Protein AF-0000000072691467 (afdb_homodimer)

Radius of gyration: 16.2 Å; Cα contacts (8 Å, |Δi|>4): 525; chains: 2; bounding box: 43×40×33 Å

Structure (mmCIF, N/CA/C/O backbone):
data_AF-0000000072691467-model_v1
#
loop_
_entity.id
_entity.type
_entity.pdbx_description
1 polymer 'Endonuclease/exonuclease/phosphatase domain-containing protein'
#
loop_
_atom_site.group_PDB
_atom_site.id
_atom_site.type_symbol
_atom_site.label_atom_id
_atom_site.label_alt_id
_atom_site.label_comp_id
_atom_site.label_asym_id
_atom_site.label_entity_id
_atom_site.label_seq_id
_atom_site.pdbx_PDB_ins_code
_atom_site.Cartn_x
_atom_site.Cartn_y
_atom_site.Cartn_z
_atom_site.occupancy
_atom_site.B_iso_or_equiv
_atom_site.auth_seq_id
_atom_site.auth_comp_id
_atom_site.auth_asym_id
_atom_site.auth_atom_id
_atom_site.pdbx_PDB_model_num
ATOM 1 N N . MET A 1 1 ? -14 0.245 -4.465 1 94.81 1 MET A N 1
ATOM 2 C CA . MET A 1 1 ? -13.242 0.826 -3.365 1 94.81 1 MET A CA 1
ATOM 3 C C . MET A 1 1 ? -11.789 1.058 -3.771 1 94.81 1 MET A C 1
ATOM 5 O O . MET A 1 1 ? -11.203 0.246 -4.488 1 94.81 1 MET A O 1
ATOM 9 N N . ILE A 1 2 ? -11.227 2.266 -3.338 1 97.06 2 ILE A N 1
ATOM 10 C CA . ILE A 1 2 ? -9.828 2.574 -3.621 1 97.06 2 ILE A CA 1
ATOM 11 C C . ILE A 1 2 ? -9.031 2.6 -2.318 1 97.06 2 ILE A C 1
ATOM 13 O O . ILE A 1 2 ? -9.43 3.258 -1.354 1 97.06 2 ILE A O 1
ATOM 17 N N . LEU A 1 3 ? -7.949 1.799 -2.293 1 98.56 3 LEU A N 1
ATOM 18 C CA . LEU A 1 3 ? -6.91 1.932 -1.279 1 98.56 3 LEU A CA 1
ATOM 19 C C . LEU A 1 3 ? -5.699 2.678 -1.835 1 98.56 3 LEU A C 1
ATOM 21 O O . LEU A 1 3 ? -5.176 2.316 -2.891 1 98.56 3 LEU A O 1
ATOM 25 N N . LEU A 1 4 ? -5.32 3.715 -1.15 1 98.62 4 LEU A N 1
ATOM 26 C CA . LEU A 1 4 ? -4.145 4.477 -1.556 1 98.62 4 LEU A CA 1
ATOM 27 C C . LEU A 1 4 ? -3.02 4.328 -0.534 1 98.62 4 LEU A C 1
ATOM 29 O O . LEU A 1 4 ? -3.242 4.5 0.667 1 98.62 4 LEU A O 1
ATOM 33 N N . SER A 1 5 ? -1.867 3.908 -0.953 1 98.44 5 SER A N 1
ATOM 34 C CA . SER A 1 5 ? -0.648 3.861 -0.151 1 98.44 5 SER A CA 1
ATOM 35 C C . SER A 1 5 ? 0.346 4.93 -0.592 1 98.44 5 SER A C 1
ATOM 37 O O . SER A 1 5 ? 0.712 5 -1.767 1 98.44 5 SER A O 1
ATOM 39 N N . TRP A 1 6 ? 0.795 5.75 0.331 1 97.19 6 TRP A N 1
ATOM 40 C CA . TRP A 1 6 ? 1.681 6.852 -0.031 1 97.19 6 TRP A CA 1
ATOM 41 C C . TRP A 1 6 ? 2.859 6.941 0.933 1 97.19 6 TRP A C 1
ATOM 43 O O . TRP A 1 6 ? 2.67 7.066 2.145 1 97.19 6 TRP A O 1
ATOM 53 N N . ASN A 1 7 ? 4.062 6.859 0.471 1 94.44 7 ASN A N 1
ATOM 54 C CA . ASN A 1 7 ? 5.227 7.312 1.226 1 94.44 7 ASN A CA 1
ATOM 55 C C . ASN A 1 7 ? 5.414 8.82 1.111 1 94.44 7 ASN A C 1
ATOM 57 O O . ASN A 1 7 ? 5.871 9.32 0.081 1 94.44 7 ASN A O 1
ATOM 61 N N . SER A 1 8 ? 5.129 9.484 2.113 1 92.5 8 SER A N 1
ATOM 62 C CA . SER A 1 8 ? 4.977 10.93 2.041 1 92.5 8 SER A CA 1
ATOM 63 C C . SER A 1 8 ? 6.305 11.641 2.291 1 92.5 8 SER A C 1
ATOM 65 O O . SER A 1 8 ? 6.461 12.812 1.958 1 92.5 8 SER A O 1
ATOM 67 N N . ARG A 1 9 ? 7.234 11 2.939 1 88.81 9 ARG A N 1
ATOM 68 C CA . ARG A 1 9 ? 8.539 11.547 3.281 1 88.81 9 ARG A CA 1
ATOM 69 C C . ARG A 1 9 ? 8.398 12.828 4.102 1 88.81 9 ARG A C 1
ATOM 71 O O . ARG A 1 9 ? 9.102 13.812 3.852 1 88.81 9 ARG A O 1
ATOM 78 N N . GLY A 1 10 ? 7.395 12.852 4.902 1 90 10 GLY A N 1
ATOM 79 C CA . GLY A 1 10 ? 7.152 13.977 5.785 1 90 10 GLY A CA 1
ATOM 80 C C . GLY A 1 10 ? 5.871 14.719 5.469 1 90 10 GLY A C 1
ATOM 81 O O . GLY A 1 10 ? 5.691 15.219 4.352 1 90 10 GLY A O 1
ATOM 82 N N . LEU A 1 11 ? 4.969 14.867 6.434 1 91.38 11 LEU A N 1
ATOM 83 C CA . LEU A 1 11 ? 3.695 15.57 6.277 1 91.38 11 LEU A CA 1
ATOM 84 C C . LEU A 1 11 ? 3.623 16.766 7.211 1 91.38 11 LEU A C 1
ATOM 86 O O . LEU A 1 11 ? 2.57 17.406 7.34 1 91.38 11 LEU A O 1
ATOM 90 N N . GLY A 1 12 ? 4.738 17.094 7.809 1 83.44 12 GLY A N 1
ATOM 91 C CA . GLY A 1 12 ? 4.73 18.125 8.82 1 83.44 12 GLY A CA 1
ATOM 92 C C . GLY A 1 12 ? 4.738 19.531 8.234 1 83.44 12 GLY A C 1
ATOM 93 O O . GLY A 1 12 ? 4.602 20.516 8.969 1 83.44 12 GLY A O 1
ATOM 94 N N . ASN A 1 13 ? 4.824 19.578 6.988 1 87.75 13 ASN A N 1
ATOM 95 C CA . ASN A 1 13 ? 4.82 20.906 6.379 1 87.75 13 ASN A CA 1
ATOM 96 C C . ASN A 1 13 ? 3.584 21.125 5.508 1 87.75 13 ASN A C 1
ATOM 98 O O . ASN A 1 13 ? 2.875 20.156 5.188 1 87.75 13 ASN A O 1
ATOM 102 N N . GLN A 1 14 ? 3.371 22.391 5.148 1 90.12 14 GLN A N 1
ATOM 103 C CA . GLN A 1 14 ? 2.164 22.766 4.418 1 90.12 14 GLN A CA 1
ATOM 104 C C . GLN A 1 14 ? 2.131 22.125 3.037 1 90.12 14 GLN A C 1
ATOM 106 O O . GLN A 1 14 ? 1.066 21.734 2.555 1 90.12 14 GLN A O 1
ATOM 111 N N . ARG A 1 15 ? 3.195 22.062 2.479 1 91.56 15 ARG A N 1
ATOM 112 C CA . ARG A 1 15 ? 3.26 21.469 1.145 1 91.56 15 ARG A CA 1
ATOM 113 C C . ARG A 1 15 ? 2.867 20 1.177 1 91.56 15 ARG A C 1
ATOM 115 O O . ARG A 1 15 ? 2.109 19.531 0.323 1 91.56 15 ARG A O 1
ATOM 122 N N . GLY A 1 16 ? 3.373 19.312 2.145 1 92.12 16 GLY A N 1
ATOM 123 C CA . GLY A 1 16 ? 3.023 17.906 2.299 1 92.12 16 GLY A CA 1
ATOM 124 C C . GLY A 1 16 ? 1.54 17.688 2.52 1 92.12 16 GLY A C 1
ATOM 125 O O . GLY A 1 16 ? 0.931 16.828 1.866 1 92.12 16 GLY A O 1
ATOM 126 N N . VAL A 1 17 ? 0.997 18.453 3.293 1 93 17 VAL A N 1
ATOM 127 C CA . VAL A 1 17 ? -0.421 18.328 3.611 1 93 17 VAL A CA 1
ATOM 128 C C . VAL A 1 17 ? -1.261 18.672 2.387 1 93 17 VAL A C 1
ATOM 130 O O . VAL A 1 17 ? -2.256 18 2.096 1 93 17 VAL A O 1
ATOM 133 N N . ARG A 1 18 ? -0.888 19.703 1.75 1 94.69 18 ARG A N 1
ATOM 134 C CA . ARG A 1 18 ? -1.614 20.109 0.549 1 94.69 18 ARG A CA 1
ATOM 135 C C . ARG A 1 18 ? -1.558 19.016 -0.515 1 94.69 18 ARG A C 1
ATOM 137 O O . ARG A 1 18 ? -2.57 18.703 -1.145 1 94.69 18 ARG A O 1
ATOM 144 N N . SER A 1 19 ? -0.39 18.484 -0.711 1 95 19 SER A N 1
ATOM 145 C CA . SER A 1 19 ? -0.232 17.391 -1.673 1 95 19 SER A CA 1
ATOM 146 C C . SER A 1 19 ? -1.118 16.203 -1.314 1 95 19 SER A C 1
ATOM 148 O O . SER A 1 19 ? -1.762 15.617 -2.188 1 95 19 SER A O 1
ATOM 150 N N . LEU A 1 20 ? -1.123 15.922 -0.102 1 96.31 20 LEU A N 1
ATOM 151 C CA . LEU A 1 20 ? -1.962 14.828 0.372 1 96.31 20 LEU A CA 1
ATOM 152 C C . LEU A 1 20 ? -3.438 15.141 0.144 1 96.31 20 LEU A C 1
ATOM 154 O O . LEU A 1 20 ? -4.188 14.281 -0.338 1 96.31 20 LEU A O 1
ATOM 158 N N . SER A 1 21 ? -3.803 16.281 0.463 1 96.88 21 SER A N 1
ATOM 159 C CA . SER A 1 21 ? -5.188 16.703 0.266 1 96.88 21 SER A CA 1
ATOM 160 C C . SER A 1 21 ? -5.594 16.594 -1.201 1 96.88 21 SER A C 1
ATOM 162 O O . SER A 1 21 ? -6.688 16.125 -1.518 1 96.88 21 SER A O 1
ATOM 164 N N . ASP A 1 22 ? -4.715 17.047 -2.043 1 96.56 22 ASP A N 1
ATOM 165 C CA . ASP A 1 22 ? -4.977 16.969 -3.479 1 96.56 22 ASP A CA 1
ATOM 166 C C . ASP A 1 22 ? -5.125 15.523 -3.938 1 96.56 22 ASP A C 1
ATOM 168 O O . ASP A 1 22 ? -6.031 15.203 -4.711 1 96.56 22 ASP A O 1
ATOM 172 N N . LEU A 1 23 ? -4.301 14.688 -3.453 1 95.31 23 LEU A N 1
ATOM 173 C CA . LEU A 1 23 ? -4.344 13.273 -3.809 1 95.31 23 LEU A CA 1
ATOM 174 C C . LEU A 1 23 ? -5.66 12.641 -3.359 1 95.31 23 LEU A C 1
ATOM 176 O O . LEU A 1 23 ? -6.285 11.898 -4.117 1 95.31 23 LEU A O 1
ATOM 180 N N . VAL A 1 24 ? -6.055 12.914 -2.18 1 97.31 24 VAL A N 1
ATOM 181 C CA . VAL A 1 24 ? -7.281 12.359 -1.622 1 97.31 24 VAL A CA 1
ATOM 182 C C . VAL A 1 24 ? -8.484 12.867 -2.414 1 97.31 24 VAL A C 1
ATOM 184 O O . VAL A 1 24 ? -9.406 12.109 -2.707 1 97.31 24 VAL A O 1
ATOM 187 N N . ARG A 1 25 ? -8.43 14.125 -2.699 1 96.81 25 ARG A N 1
ATOM 188 C CA . ARG A 1 25 ? -9.516 14.711 -3.479 1 96.81 25 ARG A CA 1
ATOM 189 C C . ARG A 1 25 ? -9.602 14.078 -4.863 1 96.81 25 ARG A C 1
ATOM 191 O O . ARG A 1 25 ? -10.688 13.781 -5.355 1 96.81 25 ARG A O 1
ATOM 198 N N . GLU A 1 26 ? -8.484 13.891 -5.473 1 95.25 26 GLU A N 1
ATOM 199 C CA . GLU A 1 26 ? -8.406 13.398 -6.848 1 95.25 26 GLU A CA 1
ATOM 200 C C . GLU A 1 26 ? -8.789 11.922 -6.926 1 95.25 26 GLU A C 1
ATOM 202 O O . GLU A 1 26 ? -9.547 11.523 -7.812 1 95.25 26 GLU A O 1
ATOM 207 N N . GLU A 1 27 ? -8.336 11.133 -6.023 1 95.5 27 GLU A N 1
ATOM 208 C CA . GLU A 1 27 ? -8.5 9.68 -6.133 1 95.5 27 GLU A CA 1
ATOM 209 C C . GLU A 1 27 ? -9.703 9.203 -5.332 1 95.5 27 GLU A C 1
ATOM 211 O O . GLU A 1 27 ? -10.281 8.156 -5.637 1 95.5 27 GLU A O 1
ATOM 216 N N . GLY A 1 28 ? -10.047 9.883 -4.25 1 96.88 28 GLY A N 1
ATOM 217 C CA . GLY A 1 28 ? -11.188 9.539 -3.418 1 96.88 28 GLY A CA 1
ATOM 218 C C . GLY A 1 28 ? -11.031 8.211 -2.707 1 96.88 28 GLY A C 1
ATOM 219 O O . GLY A 1 28 ? -11.938 7.379 -2.727 1 96.88 28 GLY A O 1
ATOM 220 N N . PRO A 1 29 ? -9.875 7.969 -2.105 1 98.44 29 PRO A N 1
ATOM 221 C CA . PRO A 1 29 ? -9.68 6.672 -1.452 1 98.44 29 PRO A CA 1
ATOM 222 C C . PRO A 1 29 ? -10.516 6.523 -0.182 1 98.44 29 PRO A C 1
ATOM 224 O O . PRO A 1 29 ? -10.617 7.465 0.607 1 98.44 29 PRO A O 1
ATOM 227 N N . LYS A 1 30 ? -11.078 5.348 -0.02 1 98.19 30 LYS A N 1
ATOM 228 C CA . LYS A 1 30 ? -11.789 5.059 1.224 1 98.19 30 LYS A CA 1
ATOM 229 C C . LYS A 1 30 ? -10.82 4.637 2.324 1 98.19 30 LYS A C 1
ATOM 231 O O . LYS A 1 30 ? -11.133 4.734 3.51 1 98.19 30 LYS A O 1
ATOM 236 N N . VAL A 1 31 ? -9.68 4.082 1.93 1 98.69 31 VAL A N 1
ATOM 237 C CA . VAL A 1 31 ? -8.617 3.672 2.844 1 98.69 31 VAL A CA 1
ATOM 238 C C . VAL A 1 31 ? -7.297 4.309 2.422 1 98.69 31 VAL A C 1
ATOM 240 O O . VAL A 1 31 ? -6.918 4.246 1.249 1 98.69 31 VAL A O 1
ATOM 243 N N . LEU A 1 32 ? -6.664 4.945 3.385 1 98.69 32 LEU A N 1
ATOM 244 C CA . LEU A 1 32 ? -5.41 5.648 3.141 1 98.69 32 LEU A CA 1
ATOM 245 C C . LEU A 1 32 ? -4.312 5.145 4.07 1 98.69 32 LEU A C 1
ATOM 247 O O . LEU A 1 32 ? -4.441 5.23 5.293 1 98.69 32 LEU A O 1
ATOM 251 N N . PHE A 1 33 ? -3.242 4.625 3.48 1 98.69 33 PHE A N 1
ATOM 252 C CA . PHE A 1 33 ? -2.068 4.203 4.238 1 98.69 33 PHE A CA 1
ATOM 253 C C . PHE A 1 33 ? -0.895 5.145 3.982 1 98.69 33 PHE A C 1
ATOM 255 O O . PHE A 1 33 ? -0.501 5.355 2.834 1 98.69 33 PHE A O 1
ATOM 262 N N . LEU A 1 34 ? -0.373 5.676 5.051 1 97.5 34 LEU A N 1
ATOM 263 C CA . LEU A 1 34 ? 0.714 6.645 4.949 1 97.5 34 LEU A CA 1
ATOM 264 C C . LEU A 1 34 ? 1.977 6.117 5.621 1 97.5 34 LEU A C 1
ATOM 266 O O . LEU A 1 34 ? 1.904 5.5 6.688 1 97.5 34 LEU A O 1
ATOM 270 N N . GLN A 1 35 ? 3.064 6.336 4.996 1 95.69 35 GLN A N 1
ATOM 271 C CA . GLN A 1 35 ? 4.379 6.039 5.551 1 95.69 35 GLN A CA 1
ATOM 272 C C . GLN A 1 35 ? 5.23 7.301 5.656 1 95.69 35 GLN A C 1
ATOM 274 O O . GLN A 1 35 ? 5.051 8.242 4.887 1 95.69 35 GLN A O 1
ATOM 279 N N . GLU A 1 36 ? 6.164 7.309 6.617 1 93.69 36 GLU A N 1
ATOM 280 C CA . GLU A 1 36 ? 7.086 8.406 6.879 1 93.69 36 GLU A CA 1
ATOM 281 C C . GLU A 1 36 ? 6.336 9.727 7.062 1 93.69 36 GLU A C 1
ATOM 283 O O . GLU A 1 36 ? 6.672 10.734 6.441 1 93.69 36 GLU A O 1
ATOM 288 N N . THR A 1 37 ? 5.355 9.664 7.863 1 94.88 37 THR A N 1
ATOM 289 C CA . THR A 1 37 ? 4.586 10.875 8.125 1 94.88 37 THR A CA 1
ATOM 290 C C . THR A 1 37 ? 5.426 11.906 8.875 1 94.88 37 THR A C 1
ATOM 292 O O . THR A 1 37 ? 5.277 13.109 8.656 1 94.88 37 THR A O 1
ATOM 295 N N . ARG A 1 38 ? 6.312 11.406 9.82 1 92.5 38 ARG A N 1
ATOM 296 C CA . ARG A 1 38 ? 7.168 12.219 10.68 1 92.5 38 ARG A CA 1
ATOM 297 C C . ARG A 1 38 ? 6.332 13.133 11.57 1 92.5 38 ARG A C 1
ATOM 299 O O . ARG A 1 38 ? 6.68 14.305 11.766 1 92.5 38 ARG A O 1
ATOM 306 N N . LEU A 1 39 ? 5.199 12.555 11.93 1 92.5 39 LEU A N 1
ATOM 307 C CA . LEU A 1 39 ? 4.266 13.281 12.781 1 92.5 39 LEU A CA 1
ATOM 308 C C . LEU A 1 39 ? 3.949 12.492 14.047 1 92.5 39 LEU A C 1
ATOM 310 O O . LEU A 1 39 ? 4.004 11.266 14.039 1 92.5 39 LEU A O 1
ATOM 314 N N . GLN A 1 40 ? 3.594 13.25 15.023 1 91.75 40 GLN A N 1
ATOM 315 C CA . GLN A 1 40 ? 3.029 12.633 16.219 1 91.75 40 GLN A CA 1
ATOM 316 C C . GLN A 1 40 ? 1.546 12.328 16.031 1 91.75 40 GLN A C 1
ATOM 318 O O . GLN A 1 40 ? 0.909 12.852 15.117 1 91.75 40 GLN A O 1
ATOM 323 N N . VAL A 1 41 ? 1.061 11.445 16.938 1 92.44 41 VAL A N 1
ATOM 324 C CA . VAL A 1 41 ? -0.305 10.945 16.828 1 92.44 41 VAL A CA 1
ATOM 325 C C . VAL A 1 41 ? -1.287 12.109 16.828 1 92.44 41 VAL A C 1
ATOM 327 O O . VAL A 1 41 ? -2.217 12.148 16.016 1 92.44 41 VAL A O 1
ATOM 330 N N . LYS A 1 42 ? -1.044 13.109 17.672 1 93.25 42 LYS A N 1
ATOM 331 C CA . LYS A 1 42 ? -1.952 14.242 17.781 1 93.25 42 LYS A CA 1
ATOM 332 C C . LYS A 1 42 ? -2.033 15.016 16.469 1 93.25 42 LYS A C 1
ATOM 334 O O . LYS A 1 42 ? -3.111 15.461 16.062 1 93.25 42 LYS A O 1
ATOM 339 N N . GLU A 1 43 ? -0.932 15.203 15.797 1 93.69 43 GLU A N 1
ATOM 340 C CA . GLU A 1 43 ? -0.896 15.898 14.516 1 93.69 43 GLU A CA 1
ATOM 341 C C . GLU A 1 43 ? -1.608 15.102 13.43 1 93.69 43 GLU A C 1
ATOM 343 O O . GLU A 1 43 ? -2.279 15.672 12.562 1 93.69 43 GLU A O 1
ATOM 348 N N . MET A 1 44 ? -1.504 13.797 13.492 1 95.44 44 MET A N 1
ATOM 349 C CA . MET A 1 44 ? -2.166 12.945 12.5 1 95.44 44 MET A CA 1
ATOM 350 C C . MET A 1 44 ? -3.684 13.023 12.648 1 95.44 44 MET A C 1
ATOM 352 O O . MET A 1 44 ? -4.41 12.961 11.656 1 95.44 44 MET A O 1
ATOM 356 N N . GLU A 1 45 ? -4.141 13.234 13.844 1 96.06 45 GLU A N 1
ATOM 357 C CA . GLU A 1 45 ? -5.574 13.391 14.086 1 96.06 45 GLU A CA 1
ATOM 358 C C . GLU A 1 45 ? -6.117 14.633 13.391 1 96.06 45 GLU A C 1
ATOM 360 O O . GLU A 1 45 ? -7.215 14.609 12.828 1 96.06 45 GLU A O 1
ATOM 365 N N . LYS A 1 46 ? -5.34 15.617 13.445 1 96 46 LYS A N 1
ATOM 366 C CA . LYS A 1 46 ? -5.742 16.844 12.758 1 96 46 LYS A CA 1
ATOM 367 C C . LYS A 1 46 ? -5.832 16.625 11.25 1 96 46 LYS A C 1
ATOM 369 O O . LYS A 1 46 ? -6.762 17.109 10.602 1 96 46 LYS A O 1
ATOM 374 N N . ILE A 1 47 ? -4.895 15.93 10.75 1 96.06 47 ILE A N 1
ATOM 375 C CA . ILE A 1 47 ? -4.863 15.641 9.32 1 96.06 47 ILE A CA 1
ATOM 376 C C . ILE A 1 47 ? -6.062 14.773 8.938 1 96.06 47 ILE A C 1
ATOM 378 O O . ILE A 1 47 ? -6.691 15 7.902 1 96.06 47 ILE A O 1
ATOM 382 N N . LYS A 1 48 ? -6.379 13.773 9.75 1 97.44 48 LYS A N 1
ATOM 383 C CA . LYS A 1 48 ? -7.555 12.93 9.539 1 97.44 48 LYS A CA 1
ATOM 384 C C . LYS A 1 48 ? -8.812 13.773 9.336 1 97.44 48 LYS A C 1
ATOM 386 O O . LYS A 1 48 ? -9.562 13.57 8.383 1 97.44 48 LYS A O 1
ATOM 391 N N . TYR A 1 49 ? -8.984 14.734 10.242 1 97.06 49 TYR A N 1
ATOM 392 C CA . TYR A 1 49 ? -10.164 15.602 10.18 1 97.06 49 TYR A CA 1
ATOM 393 C C . TYR A 1 49 ? -10.148 16.453 8.914 1 97.06 49 TYR A C 1
ATOM 395 O O . TYR A 1 49 ? -11.164 16.578 8.227 1 97.06 49 TYR A O 1
ATOM 403 N N . LYS A 1 50 ? -9.039 17 8.648 1 96.12 50 LYS A N 1
ATOM 404 C CA . LYS A 1 50 ? -8.898 17.844 7.473 1 96.12 50 LYS A CA 1
ATOM 405 C C . LYS A 1 50 ? -9.227 17.078 6.195 1 96.12 50 LYS A C 1
ATOM 407 O O . LYS A 1 50 ? -9.805 17.625 5.262 1 96.12 50 LYS A O 1
ATOM 412 N N . LEU A 1 51 ? -8.883 15.828 6.145 1 97.31 51 LEU A N 1
ATOM 413 C CA . LEU A 1 51 ? -9.047 15.008 4.945 1 97.31 51 LEU A CA 1
ATOM 414 C C . LEU A 1 51 ? -10.445 14.398 4.887 1 97.31 51 LEU A C 1
ATOM 416 O O . LEU A 1 51 ? -10.844 13.844 3.861 1 97.31 51 LEU A O 1
ATOM 420 N N . GLY A 1 52 ? -11.156 14.414 6.02 1 97.5 52 GLY A N 1
ATOM 421 C CA . GLY A 1 52 ? -12.531 13.938 6.043 1 97.5 52 GLY A CA 1
ATOM 422 C C . GLY A 1 52 ? -12.648 12.445 6.305 1 97.5 52 GLY A C 1
ATOM 423 O O . GLY A 1 52 ? -13.609 11.812 5.879 1 97.5 52 GLY A O 1
ATOM 424 N N . TYR A 1 53 ? -11.633 11.891 6.883 1 98.62 53 TYR A N 1
ATOM 425 C CA . TYR A 1 53 ? -11.727 10.492 7.285 1 98.62 53 TYR A CA 1
ATOM 426 C C . TYR A 1 53 ? -12.344 10.359 8.672 1 98.62 53 TYR A C 1
ATOM 428 O O . TYR A 1 53 ? -12.234 11.273 9.492 1 98.62 53 TYR A O 1
ATOM 436 N N . ASP A 1 54 ? -12.93 9.227 8.922 1 98.56 54 ASP A N 1
ATOM 437 C CA . ASP A 1 54 ? -13.641 8.992 10.172 1 98.56 54 ASP A CA 1
ATOM 438 C C . ASP A 1 54 ? -12.75 8.312 11.203 1 98.56 54 ASP A C 1
ATOM 440 O O . ASP A 1 54 ? -12.898 8.531 12.406 1 98.56 54 ASP A O 1
ATOM 444 N N . ASN A 1 55 ? -11.859 7.477 10.734 1 98.5 55 ASN A N 1
ATOM 445 C CA . ASN A 1 55 ? -11.023 6.664 11.609 1 98.5 55 ASN A CA 1
ATOM 446 C C . ASN A 1 55 ? -9.547 6.766 11.234 1 98.5 55 ASN A C 1
ATOM 448 O O . ASN A 1 55 ? -9.219 7.059 10.086 1 98.5 55 ASN A O 1
ATOM 452 N N . CYS A 1 56 ? -8.719 6.512 12.281 1 98.19 56 CYS A N 1
ATOM 453 C CA . CYS A 1 56 ? -7.277 6.59 12.047 1 98.19 56 CYS A CA 1
ATOM 454 C C . CYS A 1 56 ? -6.516 5.797 13.102 1 98.19 56 CYS A C 1
ATOM 456 O O . CYS A 1 56 ? -6.848 5.852 14.289 1 98.19 56 CYS A O 1
ATOM 458 N N . LEU A 1 57 ? -5.617 4.988 12.648 1 98.12 57 LEU A N 1
ATOM 459 C CA . LEU A 1 57 ? -4.523 4.496 13.484 1 98.12 57 LEU A CA 1
ATOM 460 C C . LEU A 1 57 ? -3.205 5.156 13.094 1 98.12 57 LEU A C 1
ATOM 462 O O . LEU A 1 57 ? -2.785 5.074 11.938 1 98.12 57 LEU A O 1
ATOM 466 N N . ALA A 1 58 ? -2.615 5.828 14.023 1 96.38 58 ALA A N 1
ATOM 467 C CA . ALA A 1 58 ? -1.31 6.438 13.789 1 96.38 58 ALA A CA 1
ATOM 468 C C . ALA A 1 58 ? -0.248 5.824 14.695 1 96.38 58 ALA A C 1
ATOM 470 O O . ALA A 1 58 ? -0.485 5.617 15.891 1 96.38 58 ALA A O 1
ATOM 471 N N . VAL A 1 59 ? 0.839 5.488 14.094 1 94.06 59 VAL A N 1
ATOM 472 C CA . VAL A 1 59 ? 2.014 5.035 14.828 1 94.06 59 VAL A CA 1
ATOM 473 C C . VAL A 1 59 ? 3.127 6.074 14.719 1 94.06 59 VAL A C 1
ATOM 475 O O . VAL A 1 59 ? 3.604 6.367 13.625 1 94.06 59 VAL A O 1
ATOM 478 N N . SER A 1 60 ? 3.539 6.543 15.867 1 88.19 60 SER A N 1
ATOM 479 C CA . SER A 1 60 ? 4.379 7.734 15.922 1 88.19 60 SER A CA 1
ATOM 480 C C . SER A 1 60 ? 5.781 7.449 15.406 1 88.19 60 SER A C 1
ATOM 482 O O . SER A 1 60 ? 6.285 6.332 15.547 1 88.19 60 SER A O 1
ATOM 484 N N . SER A 1 61 ? 6.234 8.492 14.812 1 78.88 61 SER A N 1
ATOM 485 C CA . SER A 1 61 ? 7.637 8.484 14.414 1 78.88 61 SER A CA 1
ATOM 486 C C . SER A 1 61 ? 8.555 8.523 15.625 1 78.88 61 SER A C 1
ATOM 488 O O . SER A 1 61 ? 8.141 8.93 16.719 1 78.88 61 SER A O 1
ATOM 490 N N . GLU A 1 62 ? 9.617 7.773 15.445 1 77.19 62 GLU A N 1
ATOM 491 C CA . GLU A 1 62 ? 10.68 7.992 16.422 1 77.19 62 GLU A CA 1
ATOM 492 C C . GLU A 1 62 ? 11.641 9.086 15.961 1 77.19 62 GLU A C 1
ATOM 494 O O . GLU A 1 62 ? 12.398 8.891 15.008 1 77.19 62 GLU A O 1
ATOM 499 N N . GLY A 1 63 ? 11.602 10.141 16.672 1 69.38 63 GLY A N 1
ATOM 500 C CA . GLY A 1 63 ? 12.398 11.266 16.219 1 69.38 63 GLY A CA 1
ATOM 501 C C . GLY A 1 63 ? 11.953 11.82 14.875 1 69.38 63 GLY A C 1
ATOM 502 O O . GLY A 1 63 ? 10.781 12.156 14.695 1 69.38 63 GLY A O 1
ATOM 503 N N . ARG A 1 64 ? 12.906 11.969 13.953 1 64.12 64 ARG A N 1
ATOM 504 C CA . ARG A 1 64 ? 12.602 12.547 12.648 1 64.12 64 ARG A CA 1
ATOM 505 C C . ARG A 1 64 ? 12.398 11.453 11.602 1 64.12 64 ARG A C 1
ATOM 507 O O . ARG A 1 64 ? 12.391 11.734 10.398 1 64.12 64 ARG A O 1
ATOM 514 N N . SER A 1 65 ? 12.266 10.305 12.195 1 72.75 65 SER A N 1
ATOM 515 C CA . SER A 1 65 ? 12.211 9.219 11.219 1 72.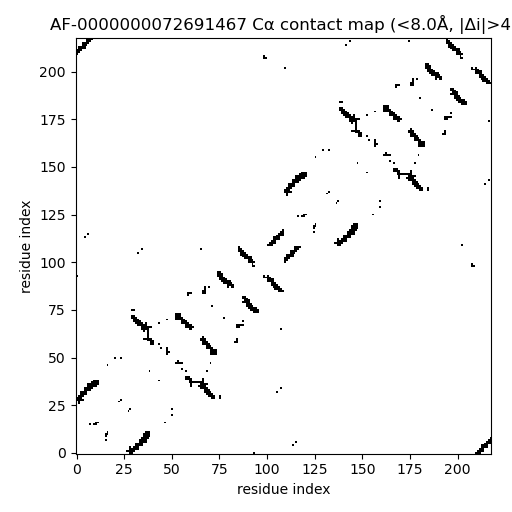75 65 SER A CA 1
ATOM 516 C C . SER A 1 65 ? 10.969 8.359 11.422 1 72.75 65 SER A C 1
ATOM 518 O O . SER A 1 65 ? 10.477 8.219 12.547 1 72.75 65 SER A O 1
ATOM 520 N N . GLY A 1 66 ? 10.289 8.078 10.336 1 82.56 66 GLY A N 1
ATOM 521 C CA . GLY A 1 66 ? 9.273 7.043 10.375 1 82.56 66 GLY A CA 1
ATOM 522 C C . GLY A 1 66 ? 7.863 7.59 10.508 1 82.56 66 GLY A C 1
ATOM 523 O O . GLY A 1 66 ? 7.531 8.617 9.906 1 82.56 66 GLY A O 1
ATOM 524 N N . GLY A 1 67 ? 7 6.836 11.133 1 93.69 67 GLY A N 1
ATOM 525 C CA . GLY A 1 67 ? 5.594 7.156 11.297 1 93.69 67 GLY A CA 1
ATOM 526 C C . GLY A 1 67 ? 4.699 6.488 10.273 1 93.69 67 GLY A C 1
ATOM 527 O O . GLY A 1 67 ? 4.965 6.559 9.07 1 93.69 67 GLY A O 1
ATOM 528 N N . LEU A 1 68 ? 3.666 5.785 10.742 1 96.69 68 LEU A N 1
ATOM 529 C CA . LEU A 1 68 ? 2.666 5.133 9.906 1 96.69 68 LEU A CA 1
ATOM 530 C C . LEU A 1 68 ? 1.259 5.582 10.289 1 96.69 68 LEU A C 1
ATOM 532 O O . LEU A 1 68 ? 1.006 5.926 11.445 1 96.69 68 LEU A O 1
ATOM 536 N N . ALA A 1 69 ? 0.488 5.586 9.32 1 97.88 69 ALA A N 1
ATOM 537 C CA . ALA A 1 69 ? -0.913 5.848 9.641 1 97.88 69 ALA A CA 1
ATOM 538 C C . ALA A 1 69 ? -1.842 5.133 8.664 1 97.88 69 ALA A C 1
ATOM 540 O O . ALA A 1 69 ? -1.522 4.996 7.48 1 97.88 69 ALA A O 1
ATOM 541 N N . LEU A 1 70 ? -2.91 4.648 9.156 1 98.69 70 LEU A N 1
ATOM 542 C CA . LEU A 1 70 ? -4.012 4.09 8.375 1 98.69 70 LEU A CA 1
ATOM 543 C C . LEU A 1 70 ? -5.312 4.824 8.672 1 98.69 70 LEU A C 1
ATOM 545 O O . LEU A 1 70 ? -5.762 4.871 9.82 1 98.69 70 LEU A O 1
ATOM 549 N N . LEU A 1 71 ? -5.859 5.477 7.68 1 98.75 71 LEU A N 1
ATOM 550 C CA . LEU A 1 71 ? -7.121 6.203 7.797 1 98.75 71 LEU A CA 1
ATOM 551 C C . LEU A 1 71 ? -8.211 5.547 6.953 1 98.75 71 LEU A C 1
ATOM 553 O O . LEU A 1 71 ? -7.945 5.09 5.84 1 98.75 71 LEU A O 1
ATOM 557 N N . TRP A 1 72 ? -9.469 5.574 7.465 1 98.75 72 TRP A N 1
ATOM 558 C CA . TRP A 1 72 ? -10.531 4.969 6.664 1 98.75 72 TRP A CA 1
ATOM 559 C C . TRP A 1 72 ? -11.883 5.598 6.988 1 98.75 72 TRP A C 1
ATOM 561 O O . TRP A 1 72 ? -12.062 6.188 8.062 1 98.75 72 TRP A O 1
ATOM 571 N N . ARG A 1 73 ? -12.734 5.445 6.062 1 97.94 73 ARG A N 1
ATOM 572 C CA . ARG A 1 73 ? -14.086 5.984 6.184 1 97.94 73 ARG A CA 1
A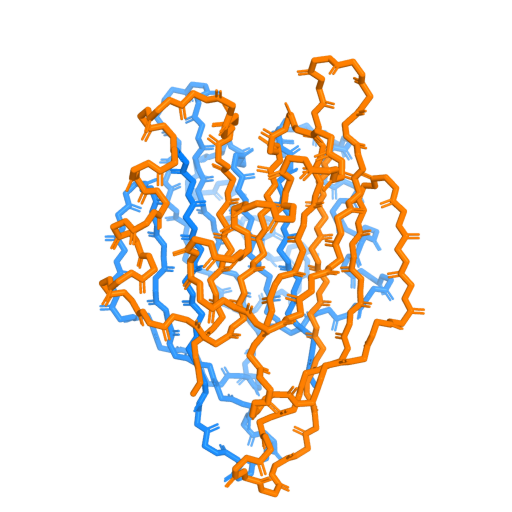TOM 573 C C . ARG A 1 73 ? -15.016 4.988 6.863 1 97.94 73 ARG A C 1
ATOM 575 O O . ARG A 1 73 ? -14.734 3.789 6.895 1 97.94 73 ARG A O 1
ATOM 582 N N . ASN A 1 74 ? -16.156 5.418 7.289 1 97.19 74 ASN A N 1
ATOM 583 C CA . ASN A 1 74 ? -17.078 4.613 8.086 1 97.19 74 ASN A CA 1
ATOM 584 C C . ASN A 1 74 ? -17.75 3.531 7.242 1 97.19 74 ASN A C 1
ATOM 586 O O . ASN A 1 74 ? -18.281 2.559 7.781 1 97.19 74 ASN A O 1
ATOM 590 N N . ASP A 1 75 ? -17.766 3.771 5.988 1 96.88 75 ASP A N 1
ATOM 591 C CA . ASP A 1 75 ? -18.406 2.76 5.156 1 96.88 75 ASP A CA 1
ATOM 592 C C . ASP A 1 75 ? -17.422 1.648 4.785 1 96.88 75 ASP A C 1
ATOM 594 O O . ASP A 1 75 ? -17.688 0.861 3.873 1 96.88 75 ASP A O 1
ATOM 598 N N . VAL A 1 76 ? -16.344 1.626 5.418 1 97.75 76 VAL A N 1
ATOM 599 C CA . VAL A 1 76 ? -15.383 0.528 5.34 1 97.75 76 VAL A CA 1
ATOM 600 C C . VAL A 1 76 ? -15.25 -0.141 6.707 1 97.75 76 VAL A C 1
ATOM 602 O O . VAL A 1 76 ? -14.93 0.519 7.699 1 97.75 76 VAL A O 1
ATOM 605 N N . ASN A 1 77 ? -15.609 -1.412 6.762 1 97.75 77 ASN A N 1
ATOM 606 C CA . ASN A 1 77 ? -15.281 -2.184 7.957 1 97.75 77 ASN A CA 1
ATOM 607 C C . ASN A 1 77 ? -13.812 -2.59 7.98 1 97.75 77 ASN A C 1
ATOM 609 O O . ASN A 1 77 ? -13.398 -3.492 7.246 1 97.75 77 ASN A O 1
ATOM 613 N N . LEU A 1 78 ? -13.031 -1.863 8.742 1 98.44 78 LEU A N 1
ATOM 614 C CA . LEU A 1 78 ? -11.594 -2.102 8.852 1 98.44 78 LEU A CA 1
ATOM 615 C C . LEU A 1 78 ? -11.219 -2.523 10.273 1 98.44 78 LEU A C 1
ATOM 617 O O . LEU A 1 78 ? -11.555 -1.83 11.234 1 98.44 78 LEU A O 1
ATOM 621 N N . ASP A 1 79 ? -10.617 -3.68 10.383 1 98.25 79 ASP A N 1
ATOM 622 C CA . ASP A 1 79 ? -10.203 -4.227 11.672 1 98.25 79 ASP A CA 1
ATOM 623 C C . ASP A 1 79 ? -8.68 -4.383 11.734 1 98.25 79 ASP A C 1
ATOM 625 O O . ASP A 1 79 ? -8.094 -5.152 10.969 1 98.25 79 ASP A O 1
ATOM 629 N N . ILE A 1 80 ? -8.141 -3.59 12.656 1 98.5 80 ILE A N 1
ATOM 630 C CA . ILE A 1 80 ? -6.703 -3.711 12.875 1 98.5 80 ILE A CA 1
ATOM 631 C C . ILE A 1 80 ? -6.398 -5.043 13.547 1 98.5 80 ILE A C 1
ATOM 633 O O . ILE A 1 80 ? -6.875 -5.312 14.656 1 98.5 80 ILE A O 1
ATOM 637 N N . LYS A 1 81 ? -5.605 -5.836 12.914 1 98.38 81 LYS A N 1
ATOM 638 C CA . LYS A 1 81 ? -5.266 -7.129 13.5 1 98.38 81 LYS A CA 1
ATOM 639 C C . LYS A 1 81 ? -4.035 -7.023 14.398 1 98.38 81 LYS A C 1
ATOM 641 O O . LYS A 1 81 ? -4.035 -7.508 15.531 1 98.38 81 LYS A O 1
ATOM 646 N N . HIS A 1 82 ? -2.941 -6.418 13.906 1 97.69 82 HIS A N 1
ATOM 647 C CA . HIS A 1 82 ? -1.736 -6.113 14.672 1 97.69 82 HIS A CA 1
ATOM 648 C C . HIS A 1 82 ? -0.929 -5.004 14 1 97.69 82 HIS A C 1
ATOM 650 O O . HIS A 1 82 ? -1.071 -4.762 12.805 1 97.69 82 HIS A O 1
ATOM 656 N N . TYR A 1 83 ? -0.136 -4.32 14.898 1 97.19 83 TYR A N 1
ATOM 657 C CA . TYR A 1 83 ? 0.718 -3.26 14.383 1 97.19 83 TYR A CA 1
ATOM 658 C C . TYR A 1 83 ? 1.956 -3.08 15.25 1 97.19 83 TYR A C 1
ATOM 660 O O . TYR A 1 83 ? 2.006 -3.572 16.375 1 97.19 83 TYR A O 1
ATOM 668 N N . SER A 1 84 ? 2.932 -2.504 14.664 1 95 84 SER A N 1
ATOM 669 C CA . SER A 1 84 ? 4.168 -2.082 15.32 1 95 84 SER A CA 1
ATOM 670 C C . SER A 1 84 ? 4.664 -0.754 14.758 1 95 84 SER A C 1
ATOM 672 O O . SER A 1 84 ? 3.959 -0.096 13.984 1 95 84 SER A O 1
ATOM 674 N N . LYS A 1 85 ? 5.84 -0.416 15.172 1 92.5 85 LYS A N 1
ATOM 675 C CA . LYS A 1 85 ? 6.43 0.822 14.664 1 92.5 85 LYS A CA 1
ATOM 676 C C . LYS A 1 85 ? 6.699 0.733 13.164 1 92.5 85 LYS A C 1
ATOM 678 O O . LYS A 1 85 ? 6.785 1.757 12.484 1 92.5 85 LYS A O 1
ATOM 683 N N . ASN A 1 86 ? 6.707 -0.508 12.641 1 93.56 86 ASN A N 1
ATOM 684 C CA . ASN A 1 86 ? 7.156 -0.64 11.266 1 93.56 86 ASN A CA 1
ATOM 685 C C . ASN A 1 86 ? 6.086 -1.278 10.383 1 93.56 86 ASN A C 1
ATOM 687 O O . ASN A 1 86 ? 6.332 -1.566 9.211 1 93.56 86 ASN A O 1
ATOM 691 N N . HIS A 1 87 ? 4.898 -1.571 10.992 1 95.88 87 HIS A N 1
ATOM 692 C CA . HIS A 1 87 ? 3.916 -2.184 10.109 1 95.88 87 HIS A CA 1
ATOM 693 C C . HIS A 1 87 ? 2.504 -2.035 10.664 1 95.88 87 HIS A C 1
ATOM 695 O O . HIS A 1 87 ? 2.324 -1.819 11.867 1 95.88 87 HIS A O 1
ATOM 701 N N . ILE A 1 88 ? 1.549 -2.141 9.812 1 97.88 88 ILE A N 1
ATOM 702 C CA . ILE A 1 88 ? 0.132 -2.254 10.141 1 97.88 88 ILE A CA 1
ATOM 703 C C . ILE A 1 88 ? -0.501 -3.369 9.312 1 97.88 88 ILE A C 1
ATOM 705 O O . ILE A 1 88 ? -0.284 -3.451 8.094 1 97.88 88 ILE A O 1
ATOM 709 N N . HIS A 1 89 ? -1.209 -4.293 9.961 1 98.56 89 HIS A N 1
ATOM 710 C CA . HIS A 1 89 ? -1.968 -5.371 9.336 1 98.56 89 HIS A CA 1
ATOM 711 C C . HIS A 1 89 ? -3.449 -5.273 9.688 1 98.56 89 HIS A C 1
ATOM 713 O O . HIS A 1 89 ? -3.814 -5.195 10.859 1 98.56 89 HIS A O 1
ATOM 719 N N . ALA A 1 90 ? -4.254 -5.23 8.648 1 98.69 90 ALA A N 1
ATOM 720 C CA . ALA A 1 90 ? -5.68 -5.023 8.898 1 98.69 90 ALA A CA 1
ATOM 721 C C . ALA A 1 90 ? -6.527 -5.816 7.91 1 98.69 90 ALA A C 1
ATOM 723 O O . ALA A 1 90 ? -6.098 -6.082 6.785 1 98.69 90 ALA A O 1
ATOM 724 N N . SER A 1 91 ? -7.699 -6.18 8.305 1 98.38 91 SER A N 1
ATOM 725 C CA . SER A 1 91 ? -8.734 -6.664 7.395 1 98.38 91 SER A CA 1
ATOM 726 C C . SER A 1 91 ? -9.617 -5.527 6.906 1 98.38 91 SER A C 1
ATOM 728 O O . SER A 1 91 ? -9.945 -4.613 7.668 1 98.38 91 SER A O 1
ATOM 730 N N . ILE A 1 92 ? -10.008 -5.566 5.656 1 97.88 92 ILE A N 1
ATOM 731 C CA . ILE A 1 92 ? -10.758 -4.492 5.02 1 97.88 92 ILE A CA 1
ATOM 732 C C . ILE A 1 92 ? -11.984 -5.066 4.312 1 97.88 92 ILE A C 1
ATOM 734 O O . ILE A 1 92 ? -11.867 -5.988 3.504 1 97.88 92 ILE A O 1
ATOM 738 N N . GLN A 1 93 ? -13.109 -4.488 4.648 1 96.75 93 GLN A N 1
ATOM 739 C CA . GLN A 1 93 ? -14.359 -4.887 4.008 1 96.75 93 GLN A CA 1
ATOM 740 C C . GLN A 1 93 ? -15.211 -3.674 3.664 1 96.75 93 GLN A C 1
ATOM 742 O O . GLN A 1 93 ? -15.484 -2.834 4.527 1 96.75 93 GLN A O 1
ATOM 747 N N . ASP A 1 94 ? -15.555 -3.598 2.402 1 94.44 94 ASP A N 1
ATOM 748 C CA . ASP A 1 94 ? -16.484 -2.549 2.004 1 94.44 94 ASP A CA 1
ATOM 749 C C . ASP A 1 94 ? -17.891 -2.842 2.521 1 94.44 94 ASP A C 1
ATOM 751 O O . ASP A 1 94 ? -18.531 -3.793 2.076 1 94.44 94 ASP A O 1
ATOM 755 N N . SER A 1 95 ? -18.344 -1.986 3.375 1 93.62 95 SER A N 1
ATOM 756 C CA . SER A 1 95 ? -19.609 -2.232 4.062 1 93.62 95 SER A CA 1
ATOM 757 C C . SER A 1 95 ? -20.797 -2.17 3.098 1 93.62 95 SER A C 1
ATOM 759 O O . SER A 1 95 ? -21.875 -2.662 3.402 1 93.62 95 SER A O 1
ATOM 761 N N . SER A 1 96 ? -20.578 -1.578 1.974 1 91.06 96 SER A N 1
ATOM 762 C CA . SER A 1 96 ? -21.656 -1.412 1.009 1 91.06 96 SER A CA 1
ATOM 763 C C . SER A 1 96 ? -21.844 -2.666 0.162 1 91.06 96 SER A C 1
ATOM 765 O O . SER A 1 96 ? -22.734 -2.727 -0.685 1 91.06 96 SER A O 1
ATOM 767 N N . THR A 1 97 ? -20.953 -3.58 0.412 1 90.75 97 T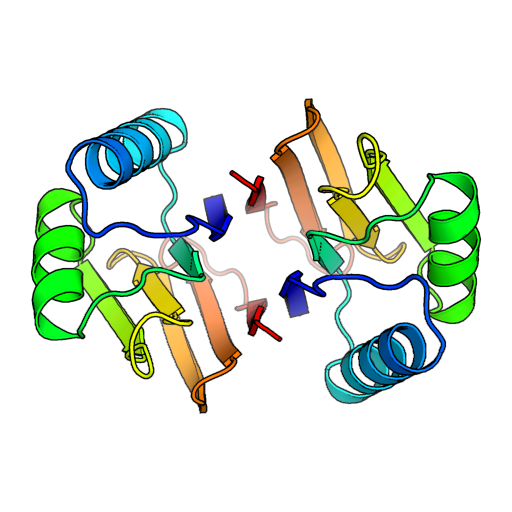HR A N 1
ATOM 768 C CA . THR A 1 97 ? -21.016 -4.82 -0.35 1 90.75 97 THR A CA 1
ATOM 769 C C . THR A 1 97 ? -21.047 -6.027 0.583 1 90.75 97 THR A C 1
ATOM 771 O O . THR A 1 97 ? -20.844 -5.891 1.79 1 90.75 97 THR A O 1
ATOM 774 N N . ASP A 1 98 ? -21.344 -7.227 0.029 1 89.38 98 ASP A N 1
ATOM 775 C CA . ASP A 1 98 ? -21.328 -8.469 0.8 1 89.38 98 ASP A CA 1
ATOM 776 C C . ASP A 1 98 ? -20.062 -9.266 0.525 1 89.38 98 ASP A C 1
ATOM 778 O O . ASP A 1 98 ? -20.016 -10.469 0.789 1 89.38 98 ASP A O 1
ATOM 782 N N . TYR A 1 99 ? -19.219 -8.539 -0.015 1 90.44 99 TYR A N 1
ATOM 783 C CA . TYR A 1 99 ? -18 -9.242 -0.355 1 90.44 99 TYR A CA 1
ATOM 784 C C . TYR A 1 99 ? -17.156 -9.508 0.891 1 90.44 99 TYR A C 1
ATOM 786 O O . TYR A 1 99 ? -17.188 -8.734 1.848 1 90.44 99 TYR A O 1
ATOM 794 N N . ALA A 1 100 ? -16.484 -10.672 0.901 1 91.62 100 ALA A N 1
ATOM 795 C CA . ALA A 1 100 ? -15.602 -11.039 2 1 91.62 100 ALA A CA 1
ATOM 796 C C . ALA A 1 100 ? -14.492 -10.008 2.18 1 91.62 100 ALA A C 1
ATOM 798 O O . ALA A 1 100 ? -14.125 -9.305 1.234 1 91.62 100 ALA A O 1
ATOM 799 N N . PRO A 1 101 ? -13.992 -9.992 3.365 1 94.69 101 PRO A N 1
ATOM 800 C CA . PRO A 1 101 ? -12.875 -9.078 3.582 1 94.69 101 PRO A CA 1
ATOM 801 C C . PRO A 1 101 ? -11.594 -9.531 2.875 1 94.69 101 PRO A C 1
ATOM 803 O O . PRO A 1 101 ? -11.469 -10.711 2.525 1 94.69 101 PRO A O 1
ATOM 806 N N . TRP A 1 102 ? -10.812 -8.547 2.607 1 95.62 102 TRP A N 1
ATOM 807 C CA . TRP A 1 102 ? -9.43 -8.789 2.227 1 95.62 102 TRP A CA 1
ATOM 808 C C . TRP A 1 102 ? -8.469 -8.133 3.211 1 95.62 102 TRP A C 1
ATOM 810 O O . TRP A 1 102 ? -8.891 -7.406 4.113 1 95.62 102 TRP A O 1
ATOM 820 N N . TYR A 1 103 ? -7.188 -8.523 3.084 1 97.56 103 TYR A N 1
ATOM 821 C CA . TYR A 1 103 ? -6.223 -8.055 4.074 1 97.56 103 TYR A CA 1
ATOM 822 C C . TYR A 1 103 ? -5.168 -7.164 3.43 1 97.56 103 TYR A C 1
ATOM 824 O O . TYR A 1 103 ? -4.754 -7.398 2.293 1 97.56 103 TYR A O 1
ATOM 832 N N . PHE A 1 104 ? -4.793 -6.195 4.207 1 98.5 104 PHE A N 1
ATOM 833 C CA . PHE A 1 104 ? -3.721 -5.285 3.824 1 98.5 104 PHE A CA 1
A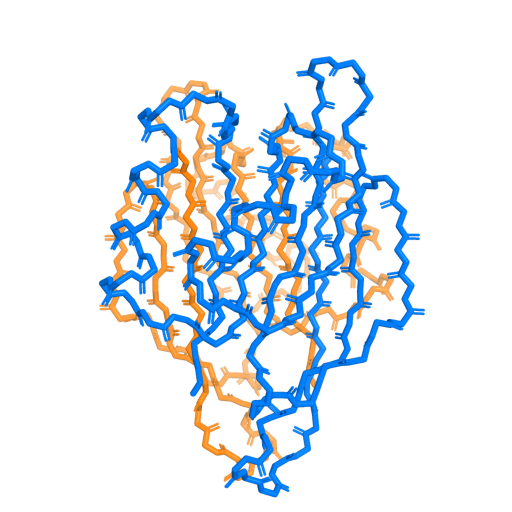TOM 834 C C . PHE A 1 104 ? -2.625 -5.266 4.883 1 98.5 104 PHE A C 1
ATOM 836 O O . PHE A 1 104 ? -2.912 -5.191 6.082 1 98.5 104 PHE A O 1
ATOM 843 N N . THR A 1 105 ? -1.418 -5.367 4.406 1 98.31 105 THR A N 1
ATOM 844 C CA . THR A 1 105 ? -0.25 -5.172 5.258 1 98.31 105 THR A CA 1
ATOM 845 C C . THR A 1 105 ? 0.652 -4.078 4.699 1 98.31 105 THR A C 1
ATOM 847 O O . THR A 1 105 ? 1.153 -4.191 3.576 1 98.31 105 THR A O 1
ATOM 850 N N . GLY A 1 106 ? 0.79 -3.008 5.41 1 97.81 106 GLY A N 1
ATOM 851 C CA . GLY A 1 106 ? 1.771 -1.98 5.098 1 97.81 106 GLY A CA 1
ATOM 852 C C . GLY A 1 106 ? 3.023 -2.074 5.949 1 97.81 106 GLY A C 1
ATOM 853 O O . GLY A 1 106 ? 2.941 -2.164 7.176 1 97.81 106 GLY A O 1
ATOM 854 N N . VAL A 1 107 ? 4.176 -2.061 5.309 1 95.56 107 VAL A N 1
ATOM 855 C CA . VAL A 1 107 ? 5.441 -2.232 6.02 1 95.56 107 VAL A CA 1
ATOM 856 C C . VAL A 1 107 ? 6.414 -1.124 5.617 1 95.56 107 VAL A C 1
ATOM 858 O O . VAL A 1 107 ? 6.516 -0.775 4.441 1 95.56 107 VAL A O 1
ATOM 861 N N . TYR A 1 108 ? 7.008 -0.574 6.562 1 92.38 108 TYR A N 1
ATOM 862 C CA . TYR A 1 108 ? 8.109 0.358 6.355 1 92.38 108 TYR A CA 1
ATOM 863 C C . TYR A 1 108 ? 9.398 -0.177 6.973 1 92.38 108 TYR A C 1
ATOM 865 O O . TYR A 1 108 ? 9.438 -0.48 8.172 1 92.38 108 TYR A O 1
ATOM 873 N N . GLY A 1 109 ? 10.555 -0.242 6.23 1 83.56 109 GLY A N 1
ATOM 874 C CA . GLY A 1 109 ? 11.852 -0.615 6.77 1 83.56 109 GLY A CA 1
ATOM 875 C C . GLY A 1 109 ? 12.586 -1.635 5.918 1 83.56 109 GLY A C 1
ATOM 876 O O . GLY A 1 109 ? 11.992 -2.24 5.02 1 83.56 109 GLY A O 1
ATOM 877 N N . MET B 1 1 ? -7.754 -12.586 0.512 1 94.88 1 MET B N 1
ATOM 878 C CA . MET B 1 1 ? -6.602 -12.102 -0.246 1 94.88 1 MET B CA 1
ATOM 879 C C . MET B 1 1 ? -5.809 -11.078 0.56 1 94.88 1 MET B C 1
ATOM 881 O O . MET B 1 1 ? -6.391 -10.266 1.281 1 94.88 1 MET B O 1
ATOM 885 N N . ILE B 1 2 ? -4.41 -11.188 0.478 1 97.06 2 ILE B N 1
ATOM 886 C CA . ILE B 1 2 ? -3.549 -10.227 1.163 1 97.06 2 ILE B CA 1
ATOM 887 C C . ILE B 1 2 ? -2.795 -9.383 0.137 1 97.06 2 ILE B C 1
ATOM 889 O O . ILE B 1 2 ? -2.18 -9.922 -0.786 1 97.06 2 ILE B O 1
ATOM 893 N N . LEU B 1 3 ? -2.936 -8.062 0.281 1 98.56 3 LEU B N 1
ATOM 894 C CA . LEU B 1 3 ? -2.047 -7.113 -0.384 1 98.56 3 LEU B CA 1
ATOM 895 C C . LEU B 1 3 ? -0.988 -6.59 0.582 1 98.56 3 LEU B C 1
ATOM 897 O O . LEU B 1 3 ? -1.316 -6.113 1.671 1 98.56 3 LEU B O 1
ATOM 901 N N . LEU B 1 4 ? 0.248 -6.723 0.201 1 98.62 4 LEU B N 1
ATOM 902 C CA . LEU B 1 4 ? 1.346 -6.211 1.017 1 98.62 4 LEU B CA 1
ATOM 903 C C . LEU B 1 4 ? 2.045 -5.047 0.32 1 98.62 4 LEU B C 1
ATOM 905 O O . LEU B 1 4 ? 2.402 -5.148 -0.856 1 98.62 4 LEU B O 1
ATOM 909 N N . SER B 1 5 ? 2.139 -3.928 0.95 1 98.44 5 SER B N 1
ATOM 910 C CA . SER B 1 5 ? 2.91 -2.771 0.506 1 98.44 5 SER B CA 1
ATOM 911 C C . SER B 1 5 ? 4.164 -2.584 1.354 1 98.44 5 SER B C 1
ATOM 913 O O . SER B 1 5 ? 4.078 -2.482 2.58 1 98.44 5 SER B O 1
ATOM 915 N N . TRP B 1 6 ? 5.316 -2.506 0.734 1 97.25 6 TRP B N 1
ATOM 916 C CA . TRP B 1 6 ? 6.566 -2.418 1.48 1 97.25 6 TRP B CA 1
ATOM 917 C C . TRP B 1 6 ? 7.477 -1.347 0.891 1 97.25 6 TRP B C 1
ATOM 919 O O . TRP B 1 6 ? 7.812 -1.391 -0.295 1 97.25 6 TRP B O 1
ATOM 929 N N . ASN B 1 7 ? 7.863 -0.381 1.63 1 94.44 7 ASN B N 1
ATOM 930 C CA . ASN B 1 7 ? 9.008 0.452 1.288 1 94.44 7 ASN B CA 1
ATOM 931 C C . ASN B 1 7 ? 10.328 -0.218 1.675 1 94.44 7 ASN B C 1
ATOM 933 O O . ASN B 1 7 ? 10.688 -0.25 2.852 1 94.44 7 ASN B O 1
ATOM 937 N N . SER B 1 8 ? 11.016 -0.647 0.751 1 92.56 8 SER B N 1
ATOM 938 C CA . SER B 1 8 ? 12.125 -1.561 0.998 1 92.56 8 SER B CA 1
ATOM 939 C C . SER B 1 8 ? 13.43 -0.8 1.212 1 92.56 8 SER B C 1
ATOM 941 O O . SER B 1 8 ? 14.391 -1.348 1.751 1 92.56 8 SER B O 1
ATOM 943 N N . ARG B 1 9 ? 13.547 0.421 0.746 1 88.69 9 ARG B N 1
ATOM 944 C CA . ARG B 1 9 ? 14.734 1.264 0.85 1 88.69 9 ARG B CA 1
ATOM 945 C C . ARG B 1 9 ? 15.945 0.583 0.222 1 88.69 9 ARG B C 1
ATOM 947 O O . ARG B 1 9 ? 17.047 0.608 0.788 1 88.69 9 ARG B O 1
ATOM 954 N N . GLY B 1 10 ? 15.664 -0.155 -0.772 1 90.12 10 GLY B N 1
ATOM 955 C CA . GLY B 1 10 ? 16.719 -0.827 -1.514 1 90.12 10 GLY B CA 1
ATOM 956 C C . GLY B 1 10 ? 16.625 -2.34 -1.449 1 90.12 10 GLY B C 1
ATOM 957 O O . GLY B 1 10 ? 16.641 -2.922 -0.363 1 90.12 10 GLY B O 1
ATOM 958 N N . LEU B 1 11 ? 16.594 -3.02 -2.594 1 91.38 11 LEU B N 1
ATOM 959 C CA . LEU B 1 11 ? 16.516 -4.473 -2.691 1 91.38 11 LEU B CA 1
ATOM 960 C C . LEU B 1 11 ? 17.719 -5.035 -3.432 1 91.38 11 LEU B C 1
ATOM 962 O O . LEU B 1 11 ? 17.75 -6.223 -3.768 1 91.38 11 LEU B O 1
ATOM 966 N N . GLY B 1 12 ? 18.688 -4.191 -3.633 1 83.69 12 GLY B N 1
ATOM 967 C CA . GLY B 1 12 ? 19.812 -4.602 -4.441 1 83.69 12 GLY B CA 1
ATOM 968 C C . GLY B 1 12 ? 20.828 -5.426 -3.672 1 83.69 12 GLY B C 1
ATOM 969 O O . GLY B 1 12 ? 21.797 -5.93 -4.25 1 83.69 12 GLY B O 1
ATOM 970 N N . ASN B 1 13 ? 20.578 -5.578 -2.463 1 88.19 13 ASN B N 1
ATOM 971 C CA . ASN B 1 13 ? 21.5 -6.379 -1.679 1 88.19 13 ASN B CA 1
ATOM 972 C C . ASN B 1 13 ? 20.844 -7.645 -1.14 1 88.19 13 ASN B C 1
ATOM 974 O O . ASN B 1 13 ? 19.625 -7.77 -1.166 1 88.19 13 ASN B O 1
ATOM 978 N N . GLN B 1 14 ? 21.703 -8.562 -0.662 1 90.31 14 GLN B N 1
ATOM 979 C CA . GLN B 1 14 ? 21.234 -9.875 -0.231 1 90.31 14 GLN B CA 1
ATOM 980 C C . GLN B 1 14 ? 20.312 -9.758 0.979 1 90.31 14 GLN B C 1
ATOM 982 O O . GLN B 1 14 ? 19.344 -10.5 1.097 1 90.31 14 GLN B O 1
ATOM 987 N N . ARG B 1 15 ? 20.641 -8.914 1.791 1 92.06 15 ARG B N 1
ATOM 988 C CA . ARG B 1 15 ? 19.828 -8.742 2.99 1 92.06 15 ARG B CA 1
ATOM 989 C C . ARG B 1 15 ? 18.422 -8.273 2.633 1 92.06 15 ARG B C 1
ATOM 991 O O . ARG B 1 15 ? 17.438 -8.789 3.176 1 92.06 15 ARG B O 1
ATOM 998 N N . GLY B 1 16 ? 18.359 -7.344 1.747 1 92.25 16 GLY B N 1
ATOM 999 C CA . GLY B 1 16 ? 17.062 -6.859 1.295 1 92.25 16 GLY B CA 1
ATOM 1000 C C . GLY B 1 16 ? 16.219 -7.941 0.651 1 92.25 16 GLY B C 1
ATOM 1001 O O . GLY B 1 16 ? 15.039 -8.094 0.981 1 92.25 16 GLY B O 1
ATOM 1002 N N . VAL B 1 17 ? 16.797 -8.688 -0.119 1 93.06 17 VAL B N 1
ATOM 1003 C CA . VAL B 1 17 ? 16.094 -9.75 -0.824 1 93.06 17 VAL B CA 1
ATOM 1004 C C . VAL B 1 17 ? 15.641 -10.82 0.17 1 93.06 17 VAL B C 1
ATOM 1006 O O . VAL B 1 17 ? 14.523 -11.336 0.077 1 93.06 17 VAL B O 1
ATOM 1009 N N . ARG B 1 18 ? 16.5 -11.172 1.033 1 94.88 18 ARG B N 1
ATOM 1010 C CA . ARG B 1 18 ? 16.156 -12.164 2.041 1 94.88 18 ARG B CA 1
ATOM 1011 C C . ARG B 1 18 ? 14.984 -11.695 2.904 1 94.88 18 ARG B C 1
ATOM 1013 O O . ARG B 1 18 ? 14.062 -12.461 3.182 1 94.88 18 ARG B O 1
ATOM 1020 N N . SER B 1 19 ? 15.062 -10.469 3.332 1 95.12 19 SER B N 1
ATOM 1021 C CA . SER B 1 19 ? 13.984 -9.898 4.125 1 95.12 19 SER B CA 1
ATOM 1022 C C . SER B 1 19 ? 12.656 -9.945 3.365 1 95.12 19 SER B C 1
ATOM 1024 O O . SER B 1 19 ? 11.625 -10.297 3.932 1 95.12 19 SER B O 1
ATOM 1026 N N . LEU B 1 20 ? 12.75 -9.617 2.168 1 96.38 20 LEU B N 1
ATOM 1027 C CA . LEU B 1 20 ? 11.562 -9.656 1.326 1 96.38 20 LEU B CA 1
ATOM 1028 C C . LEU B 1 20 ? 11.039 -11.086 1.195 1 96.38 20 LEU B C 1
ATOM 1030 O O . LEU B 1 20 ? 9.836 -11.32 1.325 1 96.38 20 LEU B O 1
ATOM 1034 N N . SER B 1 21 ? 11.883 -11.953 0.958 1 96.94 21 SER B N 1
ATOM 1035 C CA . SER B 1 21 ? 11.5 -13.352 0.838 1 96.94 21 SER B CA 1
ATOM 1036 C C . SER B 1 21 ? 10.828 -13.852 2.109 1 96.94 21 SER B C 1
ATOM 1038 O O . SER B 1 21 ? 9.812 -14.555 2.047 1 96.94 21 SER B O 1
ATOM 1040 N N . ASP B 1 22 ? 11.406 -13.508 3.217 1 96.62 22 ASP B N 1
ATOM 1041 C CA . ASP B 1 22 ? 10.836 -13.906 4.5 1 96.62 22 ASP B CA 1
ATOM 1042 C C . ASP B 1 22 ? 9.438 -13.32 4.68 1 96.62 22 ASP B C 1
ATOM 1044 O O . ASP B 1 22 ? 8.516 -14.008 5.129 1 96.62 22 ASP B O 1
ATOM 1048 N N . LEU B 1 23 ? 9.281 -12.102 4.324 1 95.44 23 LEU B N 1
ATOM 1049 C CA . LEU B 1 23 ? 7.992 -11.438 4.438 1 95.44 23 LEU B CA 1
ATOM 1050 C C . LEU B 1 23 ? 6.945 -12.117 3.564 1 95.44 23 LEU B C 1
ATOM 1052 O O . LEU B 1 23 ? 5.816 -12.352 4.008 1 95.44 23 LEU B O 1
ATOM 1056 N N . VAL B 1 24 ? 7.285 -12.414 2.369 1 97.31 24 VAL B N 1
ATOM 1057 C CA . VAL B 1 24 ? 6.371 -13.055 1.426 1 97.31 24 VAL B CA 1
ATOM 1058 C C . VAL B 1 24 ? 5.996 -14.445 1.93 1 97.31 24 VAL B C 1
ATOM 1060 O O . VAL B 1 24 ? 4.836 -14.852 1.843 1 97.31 24 VAL B O 1
ATOM 1063 N N . ARG B 1 25 ? 6.988 -15.125 2.4 1 96.81 25 ARG B N 1
ATOM 1064 C CA . ARG B 1 25 ? 6.738 -16.469 2.936 1 96.81 25 ARG B CA 1
ATOM 1065 C C . ARG B 1 25 ? 5.805 -16.406 4.141 1 96.81 25 ARG B C 1
ATOM 1067 O O . ARG B 1 25 ? 4.891 -17.219 4.27 1 96.81 25 ARG B O 1
ATOM 1074 N N . GLU B 1 26 ? 6.012 -15.469 4.988 1 95.38 26 GLU B N 1
ATOM 1075 C CA . GLU B 1 26 ? 5.27 -15.352 6.238 1 95.38 26 GLU B CA 1
ATOM 1076 C C . GLU B 1 26 ? 3.838 -14.891 5.992 1 95.38 26 GLU B C 1
ATOM 1078 O O . GLU B 1 26 ? 2.895 -15.438 6.566 1 95.38 26 GLU B O 1
ATOM 1083 N N . GLU B 1 27 ? 3.654 -13.938 5.137 1 95.44 27 GLU B N 1
ATOM 1084 C CA . GLU B 1 27 ? 2.344 -13.312 4.977 1 95.44 27 GLU B CA 1
ATOM 1085 C C . GLU B 1 27 ? 1.573 -13.945 3.818 1 95.44 27 GLU B C 1
ATOM 1087 O O . GLU B 1 27 ? 0.341 -13.898 3.791 1 95.44 27 GLU B O 1
ATOM 1092 N N . GLY B 1 28 ? 2.26 -14.43 2.807 1 96.88 28 GLY B N 1
ATOM 1093 C CA . GLY B 1 28 ? 1.644 -15.07 1.654 1 96.88 28 GLY B CA 1
ATOM 1094 C C . GLY B 1 28 ? 0.803 -14.117 0.823 1 96.88 28 GLY B C 1
ATOM 1095 O O . GLY B 1 28 ? -0.34 -14.43 0.48 1 96.88 28 GLY B O 1
ATOM 1096 N N . PRO B 1 29 ? 1.325 -12.938 0.525 1 98.44 29 PRO B N 1
ATOM 1097 C CA . PRO B 1 29 ? 0.515 -11.992 -0.241 1 98.44 29 PRO B CA 1
ATOM 1098 C C . PRO B 1 29 ? 0.328 -12.414 -1.696 1 98.44 29 PRO B C 1
ATOM 1100 O O . PRO B 1 29 ? 1.275 -12.875 -2.334 1 98.44 29 PRO B O 1
ATOM 1103 N N . LYS B 1 30 ? -0.891 -12.234 -2.17 1 98.19 30 LYS B N 1
ATOM 1104 C CA . LYS B 1 30 ? -1.142 -12.477 -3.588 1 98.19 30 LYS B CA 1
ATOM 1105 C C . LYS B 1 30 ? -0.723 -11.281 -4.438 1 98.19 30 LYS B C 1
ATOM 1107 O O . LYS B 1 30 ? -0.476 -11.422 -5.637 1 98.19 30 LYS B O 1
ATOM 1112 N N . VAL B 1 31 ? -0.74 -10.094 -3.863 1 98.69 31 VAL B N 1
ATOM 1113 C CA . VAL B 1 31 ? -0.314 -8.859 -4.508 1 98.69 31 VAL B CA 1
ATOM 1114 C C . VAL B 1 31 ? 0.745 -8.164 -3.652 1 98.69 31 VAL B C 1
ATOM 1116 O O . VAL B 1 31 ? 0.562 -7.996 -2.445 1 98.69 31 VAL B O 1
ATOM 1119 N N . LEU B 1 32 ? 1.842 -7.832 -4.297 1 98.69 32 LEU B N 1
ATOM 1120 C CA . LEU B 1 32 ? 2.973 -7.207 -3.621 1 98.69 32 LEU B CA 1
ATOM 1121 C C . LEU B 1 32 ? 3.338 -5.883 -4.289 1 98.69 32 LEU B C 1
ATOM 1123 O O . LEU B 1 32 ? 3.68 -5.855 -5.473 1 98.69 32 LEU B O 1
ATOM 1127 N N . PHE B 1 33 ? 3.266 -4.797 -3.523 1 98.62 33 PHE B N 1
ATOM 1128 C CA . PHE B 1 33 ? 3.693 -3.486 -3.992 1 98.62 33 PHE B CA 1
ATOM 1129 C C . PHE B 1 33 ? 4.977 -3.055 -3.295 1 98.62 33 PHE B C 1
ATOM 1131 O O . PHE B 1 33 ? 5.039 -3.018 -2.064 1 98.62 33 PHE B O 1
ATOM 1138 N N . LEU B 1 34 ? 5.965 -2.73 -4.078 1 97.5 34 LEU B N 1
ATOM 1139 C CA . LEU B 1 34 ? 7.27 -2.361 -3.543 1 97.5 34 LEU B CA 1
ATOM 1140 C C . LEU B 1 34 ? 7.629 -0.929 -3.924 1 97.5 34 LEU B C 1
ATOM 1142 O O . LEU B 1 34 ? 7.367 -0.497 -5.051 1 97.5 34 LEU B O 1
ATOM 1146 N N . GLN B 1 35 ? 8.164 -0.235 -3.004 1 95.69 35 GLN B N 1
ATOM 1147 C CA . GLN B 1 35 ? 8.711 1.1 -3.225 1 95.69 35 GLN B CA 1
ATOM 1148 C C . GLN B 1 35 ? 10.203 1.142 -2.908 1 95.69 35 GLN B C 1
ATOM 1150 O O . GLN B 1 35 ? 10.695 0.37 -2.08 1 95.69 35 GLN B O 1
ATOM 1155 N N . GLU B 1 36 ? 10.93 2.055 -3.572 1 93.69 36 GLU B N 1
ATOM 1156 C CA . GLU B 1 36 ? 12.367 2.266 -3.404 1 93.69 36 GLU B CA 1
ATOM 1157 C C . GLU B 1 36 ? 13.141 0.964 -3.588 1 93.69 36 GLU B C 1
ATOM 1159 O O . GLU B 1 36 ? 13.969 0.607 -2.748 1 93.69 36 GLU B O 1
ATOM 1164 N N . THR B 1 37 ? 12.828 0.306 -4.629 1 94.81 37 THR B N 1
ATOM 1165 C CA . THR B 1 37 ? 13.523 -0.944 -4.906 1 94.81 37 THR B CA 1
ATOM 1166 C C . THR B 1 37 ? 14.984 -0.681 -5.25 1 94.81 37 THR B C 1
ATOM 1168 O O . THR B 1 37 ? 15.859 -1.476 -4.902 1 94.81 37 THR B O 1
ATOM 1171 N N . ARG B 1 38 ? 15.258 0.468 -5.996 1 92.31 38 ARG B N 1
ATOM 1172 C CA . ARG B 1 38 ? 16.578 0.874 -6.469 1 92.31 38 ARG B CA 1
ATOM 1173 C C . ARG B 1 38 ? 17.172 -0.178 -7.398 1 92.31 38 ARG B C 1
ATOM 1175 O O . ARG B 1 38 ? 18.375 -0.479 -7.32 1 92.31 38 ARG B O 1
ATOM 1182 N N . LEU B 1 39 ? 16.234 -0.75 -8.102 1 92.38 39 LEU B N 1
ATOM 1183 C CA . LEU B 1 39 ? 16.609 -1.792 -9.055 1 92.38 39 LEU B CA 1
ATOM 1184 C C . LEU B 1 39 ? 16.141 -1.443 -10.461 1 92.38 39 LEU B C 1
ATOM 1186 O O . LEU B 1 39 ? 15.148 -0.736 -10.633 1 92.38 39 LEU B O 1
ATOM 1190 N N . GLN B 1 40 ? 16.859 -2.012 -11.375 1 91.69 40 GLN B N 1
ATOM 1191 C CA . GLN B 1 40 ? 16.391 -1.979 -12.758 1 91.69 40 GLN B CA 1
ATOM 1192 C C . GLN B 1 40 ? 15.367 -3.078 -13.016 1 91.69 40 GLN B C 1
ATOM 1194 O O . GLN B 1 40 ? 15.25 -4.02 -12.227 1 91.69 40 GLN B O 1
ATOM 1199 N N . VAL B 1 41 ? 14.656 -2.885 -14.133 1 92.38 41 VAL B N 1
ATOM 1200 C CA . VAL B 1 41 ? 13.547 -3.768 -14.477 1 92.38 41 VAL B CA 1
ATOM 1201 C C . VAL B 1 41 ? 14.039 -5.211 -14.555 1 92.38 41 VAL B C 1
ATOM 1203 O O . VAL B 1 41 ? 13.391 -6.121 -14.031 1 92.38 41 VAL B O 1
ATOM 1206 N N . LYS B 1 42 ? 15.203 -5.418 -15.133 1 93.19 42 LYS B N 1
ATOM 1207 C CA . LYS B 1 42 ? 15.742 -6.766 -15.305 1 93.19 42 LYS B CA 1
ATOM 1208 C C . LYS B 1 42 ? 15.984 -7.438 -13.961 1 93.19 42 LYS B C 1
ATOM 1210 O O . LYS B 1 42 ? 15.719 -8.633 -13.797 1 93.19 42 LYS B O 1
ATOM 1215 N N . GLU B 1 43 ? 16.5 -6.727 -13.023 1 93.75 43 GLU B N 1
ATOM 1216 C CA . GLU B 1 43 ? 16.75 -7.258 -11.688 1 93.75 43 GLU B CA 1
ATOM 1217 C C . GLU B 1 43 ? 15.445 -7.582 -10.961 1 93.75 43 GLU B C 1
ATOM 1219 O O . GLU B 1 43 ? 15.359 -8.57 -10.234 1 93.75 43 GLU B O 1
ATOM 1224 N N . MET B 1 44 ? 14.438 -6.777 -11.18 1 95.38 44 MET B N 1
ATOM 1225 C CA . MET B 1 44 ? 13.148 -7.02 -10.547 1 95.38 44 MET B CA 1
ATOM 1226 C C . MET B 1 44 ? 12.508 -8.297 -11.078 1 95.38 44 MET B C 1
ATOM 1228 O O . MET B 1 44 ? 11.828 -9.016 -10.344 1 95.38 44 MET B O 1
ATOM 1232 N N . GLU B 1 45 ? 12.766 -8.609 -12.312 1 96.06 45 GLU B N 1
ATOM 1233 C CA . GLU B 1 45 ? 12.258 -9.852 -12.898 1 96.06 45 GLU B CA 1
ATOM 1234 C C . GLU B 1 45 ? 12.844 -11.07 -12.203 1 96.06 45 GLU B C 1
ATOM 1236 O O . GLU B 1 45 ? 12.133 -12.055 -11.961 1 96.06 45 GLU B O 1
ATOM 1241 N N . LYS B 1 46 ? 14.047 -10.953 -11.906 1 96.06 46 LYS B N 1
ATOM 1242 C CA . LYS B 1 46 ? 14.68 -12.047 -11.172 1 96.06 46 LYS B CA 1
ATOM 1243 C C . LYS B 1 46 ? 14.047 -12.227 -9.797 1 96.06 46 LYS B C 1
ATOM 1245 O O . LYS B 1 46 ? 13.828 -13.359 -9.359 1 96.06 46 LYS B O 1
ATOM 1250 N N . ILE B 1 47 ? 13.812 -11.148 -9.172 1 96.12 47 ILE B N 1
ATOM 1251 C CA . ILE B 1 47 ? 13.203 -11.188 -7.848 1 96.12 47 ILE B CA 1
ATOM 1252 C C . ILE B 1 47 ? 11.797 -11.773 -7.941 1 96.12 47 ILE B C 1
ATOM 1254 O O . ILE B 1 47 ? 11.398 -12.57 -7.09 1 96.12 47 ILE B O 1
ATOM 1258 N N . LYS B 1 48 ? 11.023 -11.375 -8.945 1 97.44 48 LYS B N 1
ATOM 1259 C CA . LYS B 1 48 ? 9.695 -11.93 -9.18 1 97.44 48 LYS B CA 1
ATOM 1260 C C . LYS B 1 48 ? 9.727 -13.453 -9.203 1 97.44 48 LYS B C 1
ATOM 1262 O O . LYS B 1 48 ? 8.93 -14.109 -8.531 1 97.44 48 LYS B O 1
ATOM 1267 N N . TYR B 1 49 ? 10.68 -13.984 -9.969 1 97.06 49 TYR B N 1
ATOM 1268 C CA . TYR B 1 49 ? 10.805 -15.438 -10.102 1 97.06 49 TYR B CA 1
ATOM 1269 C C . TYR B 1 49 ? 11.18 -16.062 -8.766 1 97.06 49 TYR B C 1
ATOM 1271 O O . TYR B 1 49 ? 10.602 -17.078 -8.367 1 97.06 49 TYR B O 1
ATOM 1279 N N . LYS B 1 50 ? 12.094 -15.484 -8.133 1 96.12 50 LYS B N 1
ATOM 1280 C CA . LYS B 1 50 ? 12.555 -16 -6.848 1 96.12 50 LYS B CA 1
ATOM 1281 C C . LYS B 1 50 ? 11.414 -16.047 -5.836 1 96.12 50 LYS B C 1
ATOM 1283 O O . LYS B 1 50 ? 11.344 -16.969 -5.02 1 96.12 50 LYS B O 1
ATOM 1288 N N . LEU B 1 51 ? 10.531 -15.102 -5.875 1 97.38 51 LEU B N 1
ATOM 1289 C CA . LEU B 1 51 ? 9.453 -14.977 -4.898 1 97.38 51 LEU B CA 1
ATOM 1290 C C . LEU B 1 51 ? 8.25 -15.82 -5.312 1 97.38 51 LEU B C 1
ATOM 1292 O O . LEU B 1 51 ? 7.32 -16 -4.527 1 97.38 51 LEU B O 1
ATOM 1296 N N . GLY B 1 52 ? 8.211 -16.25 -6.59 1 97.5 52 GLY B N 1
ATOM 1297 C CA . GLY B 1 52 ? 7.156 -17.141 -7.051 1 97.5 52 GLY B CA 1
ATOM 1298 C C . GLY B 1 52 ? 5.934 -16.391 -7.559 1 97.5 52 GLY B C 1
ATOM 1299 O O . GLY B 1 52 ? 4.82 -16.922 -7.516 1 97.5 52 GLY B O 1
ATOM 1300 N N . TYR B 1 53 ? 6.113 -15.164 -7.922 1 98.62 53 TYR B N 1
ATOM 1301 C CA . TYR B 1 53 ? 5.016 -14.43 -8.539 1 98.62 53 TYR B CA 1
ATOM 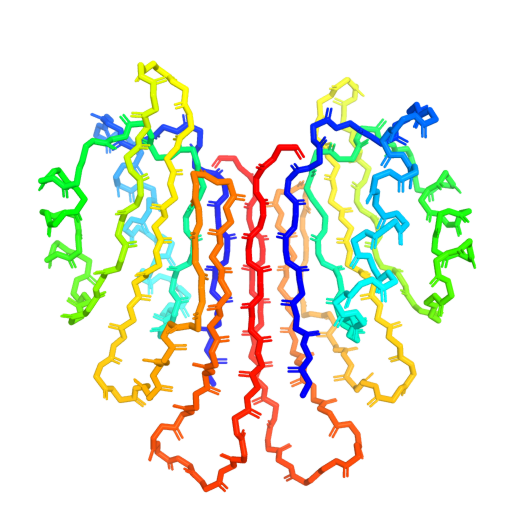1302 C C . TYR B 1 53 ? 4.98 -14.664 -10.047 1 98.62 53 TYR B C 1
ATOM 1304 O O . TYR B 1 53 ? 6.012 -14.945 -10.664 1 98.62 53 TYR B O 1
ATOM 1312 N N . ASP B 1 54 ? 3.828 -14.5 -10.609 1 98.56 54 ASP B N 1
ATOM 1313 C CA . ASP B 1 54 ? 3.623 -14.789 -12.023 1 98.56 54 ASP B CA 1
ATOM 1314 C C . ASP B 1 54 ? 3.77 -13.523 -12.867 1 98.56 54 ASP B C 1
ATOM 1316 O O . ASP B 1 54 ? 4.203 -13.578 -14.016 1 98.56 54 ASP B O 1
ATOM 1320 N N . ASN B 1 55 ? 3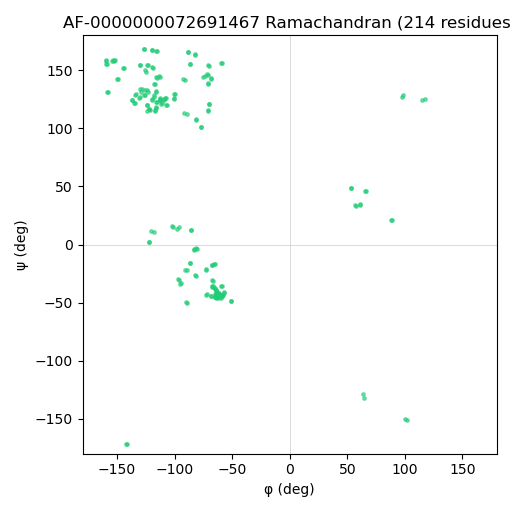.371 -12.398 -12.312 1 98.5 55 ASN B N 1
ATOM 1321 C CA . ASN B 1 55 ? 3.336 -11.141 -13.047 1 98.5 55 ASN B CA 1
ATOM 1322 C C . ASN B 1 55 ? 4.035 -10.023 -12.273 1 98.5 55 ASN B C 1
ATOM 1324 O O . ASN B 1 55 ? 4.145 -10.078 -11.047 1 98.5 55 ASN B O 1
ATOM 1328 N N . CYS B 1 56 ? 4.523 -9.039 -13.07 1 98.12 56 CYS B N 1
ATOM 1329 C CA . CYS B 1 56 ? 5.223 -7.918 -12.461 1 98.12 56 CYS B CA 1
ATOM 1330 C C . CYS B 1 56 ? 5.219 -6.699 -13.383 1 98.12 56 CYS B C 1
ATOM 1332 O O . CYS B 1 56 ? 5.418 -6.832 -14.586 1 98.12 56 CYS B O 1
ATOM 1334 N N . LEU B 1 57 ? 4.867 -5.59 -12.828 1 98.12 57 LEU B N 1
ATOM 1335 C CA . LEU B 1 57 ? 5.215 -4.297 -13.398 1 98.12 57 LEU B CA 1
ATOM 1336 C C . LEU B 1 57 ? 6.301 -3.609 -12.57 1 98.12 57 LEU B C 1
ATOM 1338 O O . LEU B 1 57 ? 6.125 -3.389 -11.375 1 98.12 57 LEU B O 1
ATOM 1342 N N . ALA B 1 58 ? 7.414 -3.342 -13.195 1 96.31 58 ALA B N 1
ATOM 1343 C CA . ALA B 1 58 ? 8.492 -2.619 -12.523 1 96.31 58 ALA B CA 1
ATOM 1344 C C . ALA B 1 58 ? 8.75 -1.272 -13.195 1 96.31 58 ALA B C 1
ATOM 1346 O O . ALA B 1 58 ? 8.781 -1.182 -14.43 1 96.31 58 ALA B O 1
ATOM 1347 N N . VAL B 1 59 ? 8.812 -0.271 -12.383 1 93.94 59 VAL B N 1
ATOM 1348 C CA . VAL B 1 59 ? 9.211 1.058 -12.844 1 93.94 59 VAL B CA 1
ATOM 1349 C C . VAL B 1 59 ? 10.578 1.413 -12.273 1 93.94 59 VAL B C 1
ATOM 1351 O O . VAL B 1 59 ? 10.758 1.493 -11.055 1 93.94 59 VAL B O 1
ATOM 1354 N N . SER B 1 60 ? 11.484 1.671 -13.172 1 87.88 60 SER B N 1
ATOM 1355 C CA . SER B 1 60 ? 12.898 1.742 -12.812 1 87.88 60 SER B CA 1
ATOM 1356 C C . SER B 1 60 ? 13.203 2.998 -12 1 87.88 60 SER B C 1
ATOM 1358 O O . SER B 1 60 ? 12.547 4.027 -12.18 1 87.88 60 SER B O 1
ATOM 1360 N N . SER B 1 61 ? 14.133 2.729 -11.164 1 78.25 61 SER B N 1
ATOM 1361 C CA . SER B 1 61 ? 14.703 3.846 -10.422 1 78.25 61 SER B CA 1
ATOM 1362 C C . SER B 1 61 ? 15.5 4.77 -11.328 1 78.25 61 SER B C 1
ATOM 1364 O O . SER B 1 61 ? 15.922 4.367 -12.422 1 78.25 61 SER B O 1
ATOM 1366 N N . GLU B 1 62 ? 15.359 6.023 -10.969 1 76.81 62 GLU B N 1
ATOM 1367 C CA . GLU B 1 62 ? 16.312 6.938 -11.594 1 76.81 62 GLU B CA 1
ATOM 1368 C C . GLU B 1 62 ? 17.562 7.117 -10.719 1 76.81 62 GLU B C 1
ATOM 1370 O O . GLU B 1 62 ? 17.484 7.711 -9.641 1 76.81 62 GLU B O 1
ATOM 1375 N N . GLY B 1 63 ? 18.625 6.645 -11.234 1 68.44 63 GLY B N 1
ATOM 1376 C CA . GLY B 1 63 ? 19.812 6.676 -10.406 1 68.44 63 GLY B CA 1
ATOM 1377 C C . GLY B 1 63 ? 19.703 5.809 -9.172 1 68.44 63 GLY B C 1
ATOM 1378 O O . GLY B 1 63 ? 19.422 4.613 -9.266 1 68.44 63 GLY B O 1
ATOM 1379 N N . ARG B 1 64 ? 20.062 6.41 -8.07 1 62.44 64 ARG B N 1
ATOM 1380 C CA . ARG B 1 64 ? 20.062 5.656 -6.82 1 62.44 64 ARG B CA 1
ATOM 1381 C C . ARG B 1 64 ? 18.766 5.883 -6.047 1 62.44 64 ARG B C 1
ATOM 1383 O O . ARG B 1 64 ? 18.672 5.547 -4.863 1 62.44 64 ARG B O 1
ATOM 1390 N N . SER B 1 65 ? 17.859 6.426 -6.805 1 70.56 65 SER B N 1
ATOM 1391 C CA . SER B 1 65 ? 16.672 6.801 -6.035 1 70.56 65 SER B CA 1
ATOM 1392 C C . SER B 1 65 ? 15.406 6.258 -6.68 1 70.56 65 SER B C 1
ATOM 1394 O O . SER B 1 65 ? 15.344 6.09 -7.898 1 70.56 65 SER B O 1
ATOM 1396 N N . GLY B 1 66 ? 14.586 5.637 -5.883 1 82.38 66 GLY B N 1
ATOM 1397 C CA . GLY B 1 66 ? 13.234 5.348 -6.336 1 82.38 66 GLY B CA 1
ATOM 1398 C C . GLY B 1 66 ? 13.047 3.908 -6.777 1 82.38 66 GLY B C 1
ATOM 1399 O O . GLY B 1 66 ? 13.594 2.988 -6.164 1 82.38 66 GLY B O 1
ATOM 1400 N N . GLY B 1 67 ? 12.156 3.674 -7.695 1 93.5 67 GLY B N 1
ATOM 1401 C CA . GLY B 1 67 ? 11.773 2.363 -8.203 1 93.5 67 GLY B CA 1
ATOM 1402 C C . GLY B 1 67 ? 10.508 1.821 -7.566 1 93.5 67 GLY B C 1
ATOM 1403 O O . GLY B 1 67 ? 10.375 1.827 -6.34 1 93.5 67 GLY B O 1
ATOM 1404 N N . LEU B 1 68 ? 9.562 1.405 -8.383 1 96.62 68 LEU B N 1
ATOM 1405 C CA . LEU B 1 68 ? 8.312 0.799 -7.949 1 96.62 68 LEU B CA 1
ATOM 1406 C C . LEU B 1 68 ? 8.102 -0.553 -8.625 1 96.62 68 LEU B C 1
ATOM 1408 O O . LEU B 1 68 ? 8.57 -0.776 -9.742 1 96.62 68 LEU B O 1
ATOM 1412 N N . ALA B 1 69 ? 7.449 -1.339 -7.918 1 97.75 69 ALA B N 1
ATOM 1413 C CA . ALA B 1 69 ? 7.07 -2.594 -8.562 1 97.75 69 ALA B CA 1
ATOM 1414 C C . ALA B 1 69 ? 5.758 -3.127 -7.988 1 97.75 69 ALA B C 1
ATOM 1416 O O . ALA B 1 69 ? 5.48 -2.961 -6.801 1 97.75 69 ALA B O 1
ATOM 1417 N N . LEU B 1 70 ? 4.977 -3.684 -8.828 1 98.69 70 LEU B N 1
ATOM 1418 C CA . LEU B 1 70 ? 3.766 -4.41 -8.461 1 98.69 70 LEU B CA 1
ATOM 1419 C C . LEU B 1 70 ? 3.818 -5.844 -8.984 1 98.69 70 LEU B C 1
ATOM 1421 O O . LEU B 1 70 ? 3.945 -6.066 -10.188 1 98.69 70 LEU B O 1
ATOM 1425 N N . LEU B 1 71 ? 3.818 -6.801 -8.094 1 98.75 71 LEU B N 1
ATOM 1426 C CA . LEU B 1 71 ? 3.842 -8.219 -8.445 1 98.75 71 LEU B CA 1
ATOM 1427 C C . LEU B 1 71 ? 2.541 -8.898 -8.031 1 98.75 71 LEU B C 1
ATOM 1429 O O . LEU B 1 71 ? 1.987 -8.602 -6.969 1 98.75 71 LEU B O 1
ATOM 1433 N N . TRP B 1 72 ? 2.09 -9.891 -8.859 1 98.75 72 TRP B N 1
ATOM 1434 C CA . TRP B 1 72 ? 0.855 -10.57 -8.477 1 98.75 72 TRP B CA 1
ATOM 1435 C C . TRP B 1 72 ? 0.805 -11.977 -9.055 1 98.75 72 TRP B C 1
ATOM 1437 O O . TRP B 1 72 ? 1.494 -12.281 -10.031 1 98.75 72 TRP B O 1
ATOM 1447 N N . ARG B 1 73 ? 0.004 -12.75 -8.414 1 97.94 73 ARG B N 1
ATOM 1448 C CA . ARG B 1 73 ? -0.171 -14.141 -8.812 1 97.94 73 ARG B CA 1
ATOM 1449 C C . ARG B 1 73 ? -1.274 -14.273 -9.859 1 97.94 73 ARG B C 1
ATOM 1451 O O . ARG B 1 73 ? -2.127 -13.398 -9.984 1 97.94 73 ARG B O 1
ATOM 1458 N N . ASN B 1 74 ? -1.355 -15.391 -10.508 1 97.19 74 ASN B N 1
ATOM 1459 C CA . ASN B 1 74 ? -2.262 -15.602 -11.633 1 97.19 74 ASN B CA 1
ATOM 1460 C C . ASN B 1 74 ? -3.713 -15.711 -11.164 1 97.19 74 ASN B C 1
ATOM 1462 O O . ASN B 1 74 ? -4.637 -15.547 -11.961 1 97.19 74 ASN B O 1
ATOM 1466 N N . ASP B 1 75 ? -3.857 -16.031 -9.93 1 96.88 75 ASP B N 1
ATOM 1467 C CA . ASP B 1 75 ? -5.234 -16.156 -9.461 1 96.88 75 ASP B CA 1
ATOM 1468 C C . ASP B 1 75 ? -5.777 -14.797 -9.016 1 96.88 75 ASP B C 1
ATOM 1470 O O . ASP B 1 75 ? -6.805 -14.727 -8.344 1 96.88 75 ASP B O 1
ATOM 1474 N N . VAL B 1 76 ? -5.094 -13.773 -9.336 1 97.81 76 VAL B N 1
ATOM 1475 C CA . VAL B 1 76 ? -5.555 -12.398 -9.164 1 97.81 76 VAL B CA 1
ATOM 1476 C C . VAL B 1 76 ? -5.684 -11.727 -10.531 1 97.81 76 VAL B C 1
ATOM 1478 O O . VAL B 1 76 ? -4.723 -11.68 -11.305 1 97.81 76 VAL B O 1
ATOM 1481 N N . ASN B 1 77 ? -6.898 -11.328 -10.867 1 97.75 77 ASN B N 1
ATOM 1482 C CA . ASN B 1 77 ? -7.062 -10.461 -12.031 1 97.75 77 ASN B CA 1
ATOM 1483 C C . ASN B 1 77 ? -6.672 -9.023 -11.719 1 97.75 77 ASN B C 1
ATOM 1485 O O . ASN B 1 77 ? -7.414 -8.305 -11.047 1 97.75 77 ASN B O 1
ATOM 1489 N N . LEU B 1 78 ? -5.477 -8.656 -12.141 1 98.44 78 LEU B N 1
ATOM 1490 C CA . LEU B 1 78 ? -4.945 -7.32 -11.891 1 98.44 78 LEU B CA 1
ATOM 1491 C C . LEU B 1 78 ? -4.734 -6.57 -13.203 1 98.44 78 LEU B C 1
ATOM 1493 O O . LEU B 1 78 ? -4.059 -7.066 -14.102 1 98.44 78 LEU B O 1
ATOM 1497 N N . ASP B 1 79 ? -5.379 -5.43 -13.305 1 98.25 79 ASP B N 1
ATOM 1498 C CA . ASP B 1 79 ? -5.293 -4.598 -14.5 1 98.25 79 ASP B CA 1
ATOM 1499 C C . ASP B 1 79 ? -4.656 -3.246 -14.18 1 98.25 79 ASP B C 1
ATOM 1501 O O . ASP B 1 79 ? -5.211 -2.461 -13.406 1 98.25 79 ASP B O 1
ATOM 1505 N N . ILE B 1 80 ? -3.496 -3.082 -14.789 1 98.56 80 ILE B N 1
ATOM 1506 C CA . ILE B 1 80 ? -2.834 -1.792 -14.633 1 98.56 80 ILE B CA 1
ATOM 1507 C C . ILE B 1 80 ? -3.609 -0.718 -15.391 1 98.56 80 ILE B C 1
ATOM 1509 O O . ILE B 1 80 ? -3.771 -0.805 -16.609 1 98.56 80 ILE B O 1
ATOM 1513 N N . LYS B 1 81 ? -4.043 0.279 -14.688 1 98.38 81 LYS B N 1
ATOM 1514 C CA . LYS B 1 81 ? -4.797 1.342 -15.344 1 98.38 81 LYS B CA 1
ATOM 1515 C C . LYS B 1 81 ? -3.865 2.443 -15.844 1 98.38 81 LYS B C 1
ATOM 1517 O O . LYS B 1 81 ? -3.971 2.873 -17 1 98.38 81 LYS B O 1
ATOM 1522 N N . HIS B 1 82 ? -2.955 2.939 -15 1 97.62 82 HIS B N 1
ATOM 1523 C CA . HIS B 1 82 ? -1.909 3.891 -15.359 1 97.62 82 HIS B CA 1
ATOM 1524 C C . HIS B 1 82 ? -0.77 3.863 -14.344 1 97.62 82 HIS B C 1
ATOM 1526 O O . HIS B 1 82 ? -0.956 3.432 -13.211 1 97.62 82 HIS B O 1
ATOM 1532 N N . TYR B 1 83 ? 0.424 4.305 -14.883 1 97.12 83 TYR B N 1
ATOM 1533 C CA . TYR B 1 83 ? 1.587 4.363 -14.008 1 97.12 83 TYR B CA 1
ATOM 1534 C C . TYR B 1 83 ? 2.57 5.43 -14.477 1 97.12 83 TYR B C 1
ATOM 1536 O O . TYR B 1 83 ? 2.486 5.902 -15.609 1 97.12 83 TYR B O 1
ATOM 1544 N N . SER B 1 84 ? 3.355 5.848 -13.555 1 94.88 84 SER B N 1
ATOM 1545 C CA . SER B 1 84 ? 4.484 6.746 -13.781 1 94.88 84 SER B CA 1
ATOM 1546 C C . SER B 1 84 ? 5.68 6.359 -12.914 1 94.88 84 SER B C 1
ATOM 1548 O O . SER B 1 84 ? 5.672 5.309 -12.273 1 94.88 84 SER B O 1
ATOM 1550 N N . LYS B 1 85 ? 6.652 7.219 -12.938 1 92.25 85 LYS B N 1
ATOM 1551 C CA . LYS B 1 85 ? 7.836 6.965 -12.117 1 92.25 85 LYS B CA 1
ATOM 1552 C C . LYS B 1 85 ? 7.492 7.008 -10.633 1 92.25 85 LYS B C 1
ATOM 1554 O O . LYS B 1 85 ? 8.203 6.422 -9.805 1 92.25 85 LYS B O 1
ATOM 1559 N N . ASN B 1 86 ? 6.328 7.598 -10.32 1 93.44 86 ASN B N 1
ATOM 1560 C CA . ASN B 1 86 ? 6.07 7.832 -8.898 1 93.44 86 ASN B CA 1
ATOM 1561 C C . ASN B 1 86 ? 4.781 7.156 -8.445 1 93.44 86 ASN B C 1
ATOM 1563 O O . ASN B 1 86 ? 4.344 7.344 -7.309 1 93.44 86 ASN B O 1
ATOM 1567 N N . HIS B 1 87 ? 4.117 6.426 -9.406 1 95.75 87 HIS B N 1
ATOM 1568 C CA . HIS B 1 87 ? 2.891 5.805 -8.922 1 95.75 87 HIS B CA 1
ATOM 1569 C C . HIS B 1 87 ? 2.473 4.641 -9.812 1 95.75 87 HIS B C 1
ATOM 1571 O O . HIS B 1 87 ? 2.887 4.559 -10.969 1 95.75 87 HIS B O 1
ATOM 1577 N N . ILE B 1 88 ? 1.692 3.773 -9.266 1 97.81 88 ILE B N 1
ATOM 1578 C CA . ILE B 1 88 ? 0.993 2.709 -9.977 1 97.81 88 ILE B CA 1
ATOM 1579 C C . ILE B 1 88 ? -0.465 2.656 -9.523 1 97.81 88 ILE B C 1
ATOM 1581 O O . ILE B 1 88 ? -0.75 2.697 -8.328 1 97.81 88 ILE B O 1
ATOM 1585 N N . HIS B 1 89 ? -1.394 2.654 -10.484 1 98.56 89 HIS B N 1
ATOM 1586 C CA . HIS B 1 89 ? -2.826 2.504 -10.25 1 98.56 89 HIS B CA 1
ATOM 1587 C C . HIS B 1 89 ? -3.373 1.269 -10.961 1 98.56 89 HIS B C 1
ATOM 1589 O O . HIS B 1 89 ? -3.17 1.098 -12.164 1 98.56 89 HIS B O 1
ATOM 1595 N N . ALA B 1 90 ? -4.023 0.423 -10.18 1 98.69 90 ALA B N 1
ATOM 1596 C CA . ALA B 1 90 ? -4.477 -0.835 -10.766 1 98.69 90 ALA B CA 1
ATOM 1597 C C . ALA B 1 90 ? -5.816 -1.265 -10.172 1 98.69 90 ALA B C 1
ATOM 1599 O O . ALA B 1 90 ? -6.133 -0.926 -9.023 1 98.69 90 ALA B O 1
ATOM 1600 N N . SER B 1 91 ? -6.566 -1.98 -10.922 1 98.44 91 SER B N 1
ATOM 1601 C CA . SER B 1 91 ? -7.719 -2.711 -10.398 1 98.44 91 SER B CA 1
ATOM 1602 C C . SER B 1 91 ? -7.336 -4.133 -10.008 1 98.44 91 SER B C 1
ATOM 1604 O O . SER B 1 91 ? -6.539 -4.781 -10.688 1 98.44 91 SER B O 1
ATOM 1606 N N . ILE B 1 92 ? -7.902 -4.629 -8.93 1 97.94 92 ILE B N 1
ATOM 1607 C CA . ILE B 1 92 ? -7.543 -5.922 -8.367 1 97.94 92 ILE B CA 1
ATOM 1608 C C . ILE B 1 92 ? -8.805 -6.742 -8.102 1 97.94 92 ILE B C 1
ATOM 1610 O O . ILE B 1 92 ? -9.727 -6.277 -7.43 1 97.94 92 ILE B O 1
ATOM 1614 N N . GLN B 1 93 ? -8.789 -7.93 -8.648 1 96.81 93 GLN B N 1
ATOM 1615 C CA . GLN B 1 93 ? -9.898 -8.852 -8.43 1 96.81 93 GLN B CA 1
ATOM 1616 C C . GLN B 1 93 ? -9.398 -10.266 -8.148 1 96.81 93 GLN B C 1
ATOM 1618 O O . GLN B 1 93 ? -8.609 -10.812 -8.922 1 96.81 93 GLN B O 1
ATOM 1623 N N . ASP B 1 94 ? -9.836 -10.781 -7.016 1 94.62 94 ASP B N 1
ATOM 1624 C CA . ASP B 1 94 ? -9.523 -12.18 -6.73 1 94.62 94 ASP B CA 1
ATOM 1625 C C . ASP B 1 94 ? -10.32 -13.117 -7.641 1 94.62 94 ASP B C 1
ATOM 1627 O O . ASP B 1 94 ? -11.539 -13.203 -7.527 1 94.62 94 ASP B O 1
ATOM 1631 N N . SER B 1 95 ? -9.602 -13.812 -8.469 1 93.75 95 SER B N 1
ATOM 1632 C CA . SER B 1 95 ? -10.242 -14.625 -9.5 1 93.75 95 SER B CA 1
ATOM 1633 C C . SER B 1 95 ? -11.016 -15.789 -8.891 1 9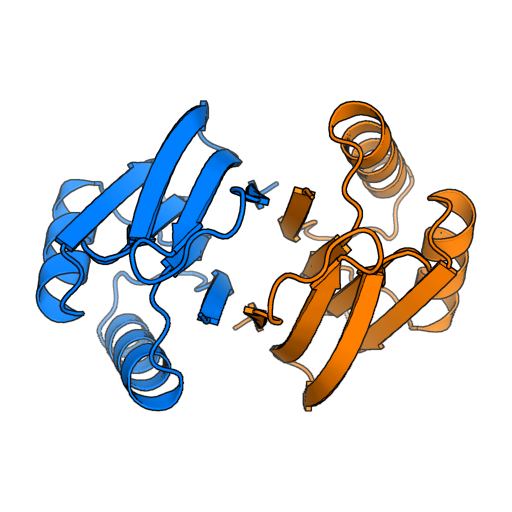3.75 95 SER B C 1
ATOM 1635 O O . SER B 1 95 ? -11.867 -16.375 -9.547 1 93.75 95 SER B O 1
ATOM 1637 N N . SER B 1 96 ? -10.711 -16.094 -7.672 1 91.25 96 SER B N 1
ATOM 1638 C CA . SER B 1 96 ? -11.352 -17.219 -7.02 1 91.25 96 SER B CA 1
ATOM 1639 C C . SER B 1 96 ? -12.711 -16.828 -6.445 1 91.25 96 SER B C 1
ATOM 1641 O O . SER B 1 96 ? -13.414 -17.672 -5.883 1 91.25 96 SER B O 1
ATOM 1643 N N . THR B 1 97 ? -12.984 -15.586 -6.574 1 90.94 97 THR B N 1
ATOM 1644 C CA . THR B 1 97 ? -14.25 -15.086 -6.047 1 90.94 97 THR B CA 1
ATOM 1645 C C . THR B 1 97 ? -15.023 -14.328 -7.125 1 90.94 97 THR B C 1
ATOM 1647 O O . THR B 1 97 ? -14.492 -14.047 -8.195 1 90.94 97 THR B O 1
ATOM 1650 N N . ASP B 1 98 ? -16.297 -14.016 -6.859 1 89.56 98 ASP B N 1
ATOM 1651 C CA . ASP B 1 98 ? -17.125 -13.219 -7.77 1 89.56 98 ASP B CA 1
ATOM 1652 C C . ASP B 1 98 ? -17.234 -11.773 -7.285 1 89.56 98 ASP B C 1
ATOM 1654 O O . ASP B 1 98 ? -18.141 -11.047 -7.699 1 89.56 98 ASP B O 1
ATOM 1658 N N . TYR B 1 99 ? -16.375 -11.555 -6.434 1 90.62 99 TYR B N 1
ATOM 1659 C CA . TYR B 1 99 ? -16.438 -10.203 -5.879 1 90.62 99 TYR B CA 1
ATOM 1660 C C . TYR B 1 99 ? -15.93 -9.18 -6.883 1 90.62 99 TYR B C 1
ATOM 1662 O O . TYR B 1 99 ? -15.047 -9.477 -7.691 1 90.62 99 TYR B O 1
ATOM 1670 N N . ALA B 1 100 ? -16.547 -8 -6.871 1 91.56 100 ALA B N 1
ATOM 1671 C CA . ALA B 1 100 ? -16.125 -6.898 -7.734 1 91.56 100 ALA B CA 1
ATOM 1672 C C . ALA B 1 100 ? -14.688 -6.5 -7.453 1 91.56 100 ALA B C 1
ATOM 1674 O O . ALA B 1 100 ? -14.18 -6.723 -6.352 1 91.56 100 ALA B O 1
ATOM 1675 N N . PRO B 1 101 ? -14.117 -5.918 -8.445 1 94.81 101 PRO B N 1
ATOM 1676 C CA . PRO B 1 101 ? -12.75 -5.441 -8.219 1 94.81 101 PRO B CA 1
ATOM 1677 C C . PRO B 1 101 ? -12.695 -4.242 -7.273 1 94.81 101 PRO B C 1
ATOM 1679 O O . PRO B 1 101 ? -13.695 -3.553 -7.086 1 94.81 101 PRO B O 1
ATOM 1682 N N . TRP B 1 102 ? -11.555 -4.176 -6.66 1 95.62 102 TRP B N 1
ATOM 1683 C CA . TRP B 1 102 ? -11.188 -2.947 -5.965 1 95.62 102 TRP B CA 1
ATOM 1684 C C . TRP B 1 102 ? -9.906 -2.354 -6.551 1 95.62 102 TRP B C 1
ATOM 1686 O O . TRP B 1 102 ? -9.273 -2.963 -7.41 1 95.62 102 TRP B O 1
ATOM 1696 N N . TYR B 1 103 ? -9.648 -1.1 -6.156 1 97.56 103 TYR B N 1
ATOM 1697 C CA . TYR B 1 103 ? -8.531 -0.396 -6.777 1 97.56 103 TYR B CA 1
ATOM 1698 C C . TYR B 1 103 ? -7.449 -0.09 -5.754 1 97.56 103 TYR B C 1
ATOM 1700 O O . TYR B 1 103 ? -7.746 0.194 -4.59 1 97.56 103 TYR B O 1
ATOM 1708 N N . PHE B 1 104 ? -6.227 -0.19 -6.254 1 98.5 104 PHE B N 1
ATOM 1709 C CA . PHE B 1 104 ? -5.047 0.158 -5.469 1 98.5 104 PHE B CA 1
ATOM 1710 C C . PHE B 1 104 ? -4.219 1.221 -6.176 1 98.5 104 PHE B C 1
ATOM 1712 O O . PHE B 1 104 ? -3.957 1.114 -7.375 1 98.5 104 PHE B O 1
ATOM 1719 N N . THR B 1 105 ? -3.881 2.234 -5.414 1 98.31 105 THR B N 1
ATOM 1720 C CA . THR B 1 105 ? -2.924 3.229 -5.883 1 98.31 105 THR B CA 1
ATOM 1721 C C . THR B 1 105 ? -1.724 3.309 -4.945 1 98.31 105 THR B C 1
ATOM 1723 O O . THR B 1 105 ? -1.873 3.621 -3.762 1 98.31 105 THR B O 1
ATOM 1726 N N . GLY B 1 106 ? -0.57 2.961 -5.426 1 97.75 106 GLY B N 1
ATOM 1727 C CA . GLY B 1 106 ? 0.677 3.18 -4.707 1 97.75 106 GLY B CA 1
ATOM 1728 C C . GLY B 1 106 ? 1.441 4.395 -5.195 1 97.75 106 GLY B C 1
ATOM 1729 O O . GLY B 1 106 ? 1.658 4.555 -6.398 1 97.75 106 GLY B O 1
ATOM 1730 N N . VAL B 1 107 ? 1.825 5.25 -4.266 1 95.44 107 VAL B N 1
ATOM 1731 C CA . VAL B 1 107 ? 2.494 6.492 -4.625 1 95.44 107 VAL B CA 1
ATOM 1732 C C . VAL B 1 107 ? 3.783 6.641 -3.82 1 95.44 107 VAL B C 1
ATOM 1734 O O . VAL B 1 107 ? 3.807 6.363 -2.619 1 95.44 107 VAL B O 1
ATOM 1737 N N . TYR B 1 108 ? 4.797 6.988 -4.48 1 92.19 108 TYR B N 1
ATOM 1738 C CA . TYR B 1 108 ? 6.059 7.363 -3.852 1 92.19 108 TYR B CA 1
ATOM 1739 C C . TYR B 1 108 ? 6.418 8.812 -4.168 1 92.19 108 TYR B C 1
AT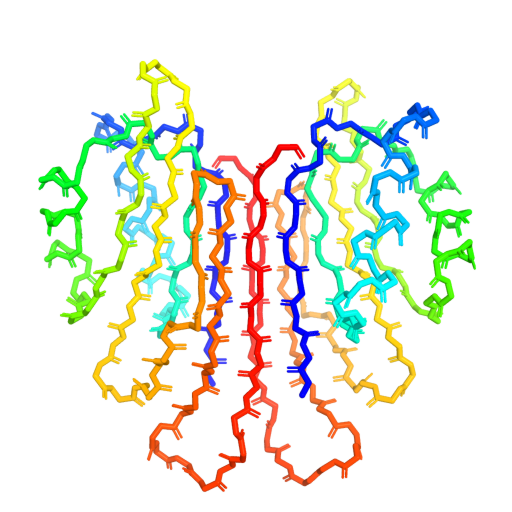OM 1741 O O . TYR B 1 108 ? 6.523 9.188 -5.34 1 92.19 108 TYR B O 1
ATOM 1749 N N . GLY B 1 109 ? 6.711 9.688 -3.172 1 83.25 109 GLY B N 1
ATOM 1750 C CA . GLY B 1 109 ? 7.184 11.047 -3.395 1 83.25 109 GLY B CA 1
ATOM 1751 C C . GLY B 1 109 ? 6.492 12.07 -2.518 1 83.25 109 GLY B C 1
ATOM 1752 O O . GLY B 1 109 ? 5.473 11.773 -1.894 1 83.25 109 GLY B O 1
#

Solvent-accessible surface area (backbone atoms only — not comparable to full-atom values): 11067 Å² total; per-residue (Å²): 97,32,38,34,38,35,40,43,80,33,45,77,44,70,65,38,44,51,54,49,46,51,49,43,67,72,67,56,48,48,30,40,39,39,31,29,33,42,38,49,50,73,59,50,52,53,49,37,56,76,69,67,38,72,42,73,52,63,34,48,29,65,78,86,40,42,13,35,32,42,34,28,32,83,63,40,51,67,45,78,73,50,70,53,79,41,34,44,31,30,39,42,23,52,60,88,49,87,53,76,60,32,33,41,33,42,36,53,99,99,32,39,35,38,36,40,44,78,33,45,78,44,70,66,38,45,50,52,49,48,51,50,43,68,71,68,56,49,49,32,40,37,38,32,28,33,44,38,50,52,72,59,49,52,52,49,36,56,73,70,67,40,73,41,74,50,61,35,51,30,64,78,90,39,43,12,37,33,44,33,28,32,82,64,41,50,67,44,79,74,51,70,54,80,44,33,43,33,30,39,42,22,53,60,88,51,89,50,76,59,31,32,42,33,42,37,55,99

pLDDT: mean 94.22, std 6.08, range [62.44, 98.75]

Sequence (218 aa):
MILLSWNSRGLGNQRGVRSLSDLVREEGPKVLFLQETRLQVKEMEKIKYKLGYDNCLAVSSEGRSGGLALLWRNDVNLDIKHYSKNHIHASIQDSSTDYAPWYFTGVYGMILLSWNSRGLGNQRGVRSLSDLVREEGPKVLFLQETRLQVKEMEKIKYKLGYDNCLAVSSEGRSGGLALLWRNDVNLDIKHYSKNHIHASIQDSSTDYAPWYFTGVYG

Organism: Carya illinoinensis (NCBI:txid32201)

Foldseek 3Di:
DDEDEDAQLECPDPVSLVVVLVVCVVPVHQKYKYKQHQDDPVVVVVSCVVSPFDDKDKQHDDHNGMIIMMTGHPQKDKAFPDDDRFKTKIWIDRNVDPDGIDIDMGGHD/DDEDEDAQLECPDPVSLVVVLVVCVVPVDQKYKYKQHQDDPVVVVVSCVVSPFDDKDKQHDDHNGMIMMMTGHPQKDKAWPDDDRFKTKIWIDRNVDPDGIDIDMGGHD

Nearest PDB structures (foldseek):
  2v0r-assembly2_B  TM=7.768E-01  e=1.647E-07  Homo sapiens
  7n8k-assembly2_B  TM=7.705E-01  e=4.678E-07  Homo sapiens
  1ako-assembly1_A  TM=7.268E-01  e=6.245E-05  Escherichia coli K-12
  2voa-assembly1_B  TM=7.072E-01  e=4.423E-04  Archaeoglobus fulgidus
  3g4t-assembly1_A  TM=7.273E-01  e=7.316E-03  Methanothermobacter thermautotrophicus str. Delta H

Secondary structure (DSSP, 8-state):
-EEEEEE-S--SSHHHHHHHHHHHHHH--SEEEEE-----HHHHHHHHHHHT-SEEEEE--BTTB--EEEEE-TTEEEEEEEEETTEEEEEEEETTS-PPPEEEEEEE-/-EEEEEE-S--SSHHHHHHHHHHHHHH--SEEEEE-----HHHHHHHHHHHT-SEEEEE--BTTB--EEEEE-TTEEEEEEEEETTEEEEEEEETTS-PPPEEEEEEE-

InterPro domains:
  IPR005135 Endonuclease/exonuclease/phosphatase [PF03372] (4-101)